Protein AF-A0A257LWL0-F1 (afdb_monomer_lite)

pLDDT: mean 88.39, std 13.42, range [32.03, 98.69]

Structure (mmCIF, N/CA/C/O backbone):
data_AF-A0A257LWL0-F1
#
_entry.id   AF-A0A257LWL0-F1
#
loop_
_atom_site.group_PDB
_atom_site.id
_atom_site.type_symbol
_atom_site.label_atom_id
_atom_site.label_alt_id
_atom_site.label_comp_id
_atom_site.label_asym_id
_atom_site.label_entity_id
_atom_site.label_seq_id
_atom_site.pdbx_PDB_ins_code
_atom_site.Cartn_x
_atom_site.Cartn_y
_atom_site.Cartn_z
_atom_site.occupancy
_atom_site.B_iso_or_equiv
_atom_site.auth_seq_id
_atom_site.auth_comp_id
_atom_site.auth_asym_id
_atom_site.auth_atom_id
_atom_site.pdbx_PDB_model_num
ATOM 1 N N . MET A 1 1 ? 67.525 -24.399 -49.738 1.00 41.66 1 MET A N 1
ATOM 2 C CA . MET A 1 1 ? 67.068 -23.026 -50.041 1.00 41.66 1 MET A CA 1
ATOM 3 C C . MET A 1 1 ? 65.570 -22.938 -49.764 1.00 41.66 1 MET A C 1
ATOM 5 O O . MET A 1 1 ? 64.854 -23.843 -50.160 1.00 41.66 1 MET A O 1
ATOM 9 N N . SER A 1 2 ? 65.173 -21.910 -49.006 1.00 43.44 2 SER A N 1
ATOM 10 C CA . SER A 1 2 ? 63.825 -21.401 -48.679 1.00 43.44 2 SER A CA 1
ATOM 11 C C . SER A 1 2 ? 62.666 -22.366 -48.408 1.00 43.44 2 SER A C 1
ATOM 13 O O . SER A 1 2 ? 61.972 -22.818 -49.313 1.00 43.44 2 SER A O 1
ATOM 15 N N . ARG A 1 3 ? 62.352 -22.520 -47.114 1.00 45.25 3 ARG A N 1
ATOM 16 C CA . ARG A 1 3 ? 60.989 -22.777 -46.630 1.00 45.25 3 ARG A CA 1
ATOM 17 C C . ARG A 1 3 ? 60.158 -21.500 -46.814 1.00 45.25 3 ARG A C 1
ATOM 19 O O . ARG A 1 3 ? 60.463 -20.490 -46.187 1.00 45.25 3 ARG A O 1
ATOM 26 N N . PHE A 1 4 ? 59.122 -21.547 -47.648 1.00 48.88 4 PHE A N 1
ATOM 27 C CA . PHE A 1 4 ? 58.084 -20.515 -47.687 1.00 48.88 4 PHE A CA 1
ATOM 28 C C . PHE A 1 4 ? 57.159 -20.693 -46.474 1.00 48.88 4 PHE A C 1
ATOM 30 O O . PHE A 1 4 ? 56.434 -21.679 -46.377 1.00 48.88 4 PHE A O 1
ATOM 37 N N . LEU A 1 5 ? 57.213 -19.747 -45.537 1.00 48.69 5 LEU A N 1
ATOM 38 C CA . LEU A 1 5 ? 56.214 -19.571 -44.485 1.00 48.69 5 LEU A CA 1
ATOM 39 C C . LEU A 1 5 ? 55.071 -18.722 -45.060 1.00 48.69 5 LEU A C 1
ATOM 41 O O . LEU A 1 5 ? 55.254 -17.534 -45.315 1.00 48.69 5 LEU A O 1
ATOM 45 N N . LEU A 1 6 ? 53.905 -19.336 -45.276 1.00 48.56 6 LEU A N 1
ATOM 46 C CA . LEU A 1 6 ? 52.647 -18.608 -45.458 1.00 48.56 6 LEU A CA 1
ATOM 47 C C . LEU A 1 6 ? 52.291 -17.919 -44.128 1.00 48.56 6 LEU A C 1
ATOM 49 O O . LEU A 1 6 ? 52.263 -18.604 -43.101 1.00 48.56 6 LEU A O 1
ATOM 53 N N . PRO A 1 7 ? 51.982 -16.612 -44.105 1.00 51.50 7 PRO A N 1
ATOM 54 C CA . PRO A 1 7 ? 51.453 -15.986 -42.909 1.00 51.50 7 PRO A CA 1
ATOM 55 C C . PRO A 1 7 ? 49.984 -16.390 -42.764 1.00 51.50 7 PRO A C 1
ATOM 57 O O . PRO A 1 7 ? 49.157 -16.144 -43.642 1.00 51.50 7 PRO A O 1
ATOM 60 N N . LEU A 1 8 ? 49.659 -17.027 -41.643 1.00 51.41 8 LEU A N 1
ATOM 61 C CA . LEU A 1 8 ? 48.286 -17.238 -41.212 1.00 51.41 8 LEU A CA 1
ATOM 62 C C . LEU A 1 8 ? 47.734 -15.870 -40.777 1.00 51.41 8 LEU A C 1
ATOM 64 O O . LEU A 1 8 ? 48.093 -15.371 -39.710 1.00 51.41 8 LEU A O 1
ATOM 68 N N . LEU A 1 9 ? 46.905 -15.230 -41.609 1.00 52.41 9 LEU A N 1
ATOM 69 C CA . LEU A 1 9 ? 46.132 -14.064 -41.178 1.00 52.41 9 LEU A CA 1
ATOM 70 C C . LEU A 1 9 ? 45.122 -14.530 -40.121 1.00 52.41 9 LEU A C 1
ATOM 72 O O . LEU A 1 9 ? 44.106 -15.144 -40.440 1.00 52.41 9 LEU A O 1
ATOM 76 N N . ALA A 1 10 ? 45.412 -14.242 -38.856 1.00 52.69 10 ALA A N 1
ATOM 77 C CA . ALA A 1 10 ? 44.445 -14.364 -37.779 1.00 52.69 10 ALA A CA 1
ATOM 78 C C . ALA A 1 10 ? 43.372 -13.280 -37.960 1.00 52.69 10 ALA A C 1
ATOM 80 O O . ALA A 1 10 ? 43.620 -12.096 -37.731 1.00 52.69 10 ALA A O 1
ATOM 81 N N . ALA A 1 11 ? 42.177 -13.685 -38.388 1.00 50.78 11 ALA A N 1
ATOM 82 C CA . ALA A 1 11 ? 40.993 -12.844 -38.306 1.00 50.78 11 ALA A CA 1
ATOM 83 C C . ALA A 1 11 ? 40.620 -12.690 -36.824 1.00 50.78 11 ALA A C 1
ATOM 85 O O . ALA A 1 11 ? 40.050 -13.597 -36.218 1.00 50.78 11 ALA A O 1
ATOM 86 N N . PHE A 1 12 ? 40.975 -11.554 -36.226 1.00 46.44 12 PHE A N 1
ATOM 87 C CA . PHE A 1 12 ? 40.413 -11.156 -34.942 1.00 46.44 12 PHE A CA 1
ATOM 88 C C . PHE A 1 12 ? 38.918 -10.881 -35.143 1.00 46.44 12 PHE A C 1
ATOM 90 O O . PHE A 1 12 ? 38.575 -10.074 -36.013 1.00 46.44 12 PHE A O 1
ATOM 97 N N . PRO A 1 13 ? 38.012 -11.510 -34.375 1.00 45.47 13 PRO A N 1
ATOM 98 C CA . PRO A 1 13 ? 36.628 -11.075 -34.370 1.00 45.47 13 PRO A CA 1
ATOM 99 C C . PRO A 1 13 ? 36.614 -9.636 -33.846 1.00 45.47 13 PRO A C 1
ATOM 101 O O . PRO A 1 13 ? 37.078 -9.375 -32.734 1.00 45.47 13 PRO A O 1
ATOM 104 N N . LEU A 1 14 ? 36.110 -8.693 -34.647 1.00 42.06 14 LEU A N 1
ATOM 105 C CA . LEU A 1 14 ? 35.713 -7.392 -34.124 1.00 42.06 14 LEU A CA 1
ATOM 106 C C . LEU A 1 14 ? 34.637 -7.659 -33.070 1.00 42.06 14 LEU A C 1
ATOM 108 O O . LEU A 1 14 ? 33.493 -7.964 -33.405 1.00 42.06 14 LEU A O 1
ATOM 112 N N . ALA A 1 15 ? 35.001 -7.566 -31.793 1.00 44.31 15 ALA A N 1
ATOM 113 C CA . ALA A 1 15 ? 34.017 -7.360 -30.750 1.00 44.31 15 ALA A CA 1
ATOM 114 C C . ALA A 1 15 ? 33.294 -6.056 -31.105 1.00 44.31 15 ALA A C 1
ATOM 116 O O . ALA A 1 15 ? 33.916 -4.993 -31.125 1.00 44.31 15 ALA A O 1
ATOM 117 N N . ALA A 1 16 ? 32.012 -6.145 -31.462 1.00 46.12 16 ALA A N 1
ATOM 118 C CA . ALA A 1 16 ? 31.163 -4.975 -31.614 1.00 46.12 16 ALA A CA 1
ATOM 119 C C . ALA A 1 16 ? 31.308 -4.145 -30.333 1.00 46.12 16 ALA A C 1
ATOM 121 O O . ALA A 1 16 ? 31.028 -4.648 -29.242 1.00 46.12 16 ALA A O 1
ATOM 122 N N . SER A 1 17 ? 31.830 -2.921 -30.443 1.00 52.62 17 SER A N 1
ATOM 123 C CA . SER A 1 17 ? 31.993 -2.052 -29.283 1.00 52.62 17 SER A CA 1
ATOM 124 C C . SER A 1 17 ? 30.620 -1.867 -28.649 1.00 52.62 17 SER A C 1
ATOM 126 O O . SER A 1 17 ? 29.708 -1.364 -29.309 1.00 52.62 17 SER A O 1
ATOM 128 N N . ALA A 1 18 ? 30.455 -2.296 -27.399 1.00 62.81 18 ALA A N 1
ATOM 129 C CA . ALA A 1 18 ? 29.250 -1.996 -26.647 1.00 62.81 18 ALA A CA 1
ATOM 130 C C . ALA A 1 18 ? 29.076 -0.469 -26.644 1.00 62.81 18 ALA A C 1
ATOM 132 O O . ALA A 1 18 ? 29.959 0.248 -26.176 1.00 62.81 18 ALA A O 1
ATOM 133 N N . GLN A 1 19 ? 27.990 0.020 -27.245 1.00 77.19 19 GLN A N 1
ATOM 134 C CA . GLN A 1 19 ? 27.655 1.442 -27.241 1.00 77.19 19 GLN A CA 1
ATOM 135 C C . GLN A 1 19 ? 27.555 1.923 -25.786 1.00 77.19 19 GLN A C 1
ATOM 137 O O . GLN A 1 19 ? 26.968 1.231 -24.948 1.00 77.19 19 GLN A O 1
ATOM 142 N N . ASP A 1 20 ? 28.114 3.094 -25.476 1.00 91.00 20 ASP A N 1
ATOM 143 C CA . ASP A 1 20 ? 28.035 3.662 -24.129 1.00 91.00 20 ASP A CA 1
ATOM 144 C C . ASP A 1 20 ? 26.612 4.179 -23.866 1.00 91.00 20 ASP A C 1
ATOM 146 O O . ASP A 1 20 ? 26.237 5.298 -24.228 1.00 91.00 20 ASP A O 1
ATOM 150 N N . GLY A 1 21 ? 25.796 3.335 -23.231 1.00 94.38 21 GLY A N 1
ATOM 151 C CA . GLY A 1 21 ? 24.416 3.662 -22.879 1.00 94.38 21 GLY A CA 1
ATOM 152 C C . GLY A 1 21 ? 24.284 4.868 -21.945 1.00 94.38 21 GLY A C 1
ATOM 153 O O . GLY A 1 21 ? 23.277 5.569 -22.020 1.00 94.38 21 GLY A O 1
ATOM 154 N N . GLY A 1 22 ? 25.288 5.148 -21.107 1.00 96.00 22 GLY A N 1
ATOM 155 C CA . GLY A 1 22 ? 25.289 6.303 -20.206 1.00 96.00 22 GLY A CA 1
ATOM 156 C C . GLY A 1 22 ? 25.544 7.612 -20.950 1.00 96.00 22 G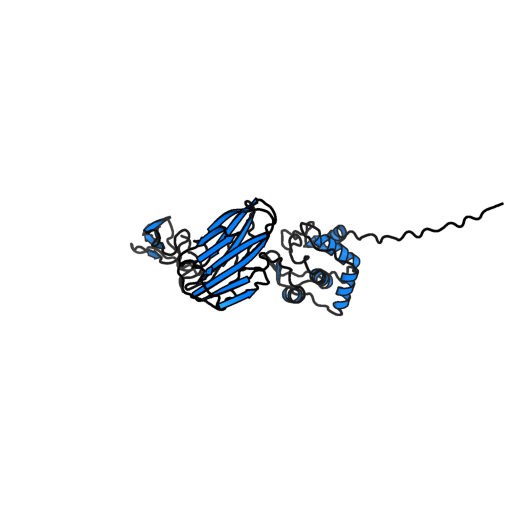LY A C 1
ATOM 157 O O . GLY A 1 22 ? 24.848 8.609 -20.725 1.00 96.00 22 GLY A O 1
ATOM 158 N N . GLN A 1 23 ? 26.481 7.599 -21.900 1.00 96.31 23 GLN A N 1
ATOM 159 C CA . GLN A 1 23 ? 26.712 8.738 -22.786 1.00 96.31 23 GLN A CA 1
ATOM 160 C C . GLN A 1 23 ? 25.475 9.023 -23.647 1.00 96.31 23 GLN A C 1
ATOM 162 O O . GLN A 1 23 ? 24.995 10.157 -23.681 1.00 96.31 23 GLN A O 1
ATOM 167 N N . LEU A 1 24 ? 24.908 7.990 -24.277 1.00 96.81 24 LEU A N 1
ATOM 168 C CA . LEU A 1 24 ? 23.697 8.121 -25.089 1.00 96.81 24 LEU A CA 1
ATOM 169 C C . LEU A 1 24 ? 22.505 8.623 -24.259 1.00 96.81 24 LEU A C 1
ATOM 171 O O . LEU A 1 24 ? 21.780 9.514 -24.700 1.00 96.81 24 LEU A O 1
ATOM 175 N N . TYR A 1 25 ? 22.322 8.112 -23.036 1.00 97.69 25 TYR A N 1
ATOM 176 C CA . TYR A 1 25 ? 21.296 8.604 -22.114 1.00 97.69 25 TYR A CA 1
ATOM 177 C C . TYR A 1 25 ? 21.461 10.102 -21.839 1.00 97.69 25 TYR A C 1
ATOM 179 O O . TYR A 1 25 ? 20.492 10.858 -21.914 1.00 97.69 25 TYR A O 1
ATOM 187 N N . THR A 1 26 ? 22.688 10.546 -21.562 1.00 95.56 26 THR A N 1
ATOM 188 C CA . THR A 1 26 ? 22.985 11.959 -21.293 1.00 95.56 26 THR A CA 1
ATOM 189 C C . THR A 1 26 ? 22.603 12.840 -22.482 1.00 95.56 26 THR A C 1
ATOM 191 O O . THR A 1 26 ? 22.006 13.898 -22.293 1.00 95.56 26 THR A O 1
ATOM 194 N N . THR A 1 27 ? 22.886 12.385 -23.705 1.00 95.38 27 THR A N 1
ATOM 195 C CA . THR A 1 27 ? 22.584 13.120 -24.939 1.00 95.38 27 THR A CA 1
ATOM 196 C C . THR A 1 27 ? 21.088 13.194 -25.245 1.00 95.38 27 THR A C 1
ATOM 198 O O . THR A 1 27 ? 20.599 14.267 -25.590 1.00 95.38 27 THR A O 1
ATOM 201 N N . TYR A 1 28 ? 20.358 12.080 -25.134 1.00 95.88 28 TYR A N 1
ATOM 202 C CA . TYR A 1 28 ? 18.986 11.991 -25.655 1.00 95.88 28 TYR A CA 1
ATOM 203 C C . TYR A 1 28 ? 17.892 12.056 -24.585 1.00 95.88 28 TYR A C 1
ATOM 205 O O . TYR A 1 28 ? 16.756 12.410 -24.889 1.00 95.88 28 TYR A O 1
ATOM 213 N N . CYS A 1 29 ? 18.199 11.707 -23.335 1.00 97.12 29 CYS A N 1
ATOM 214 C CA . CYS A 1 29 ? 17.195 11.519 -22.282 1.00 97.12 29 CYS A CA 1
ATOM 215 C C . CYS A 1 29 ? 17.420 12.431 -21.067 1.00 97.12 29 CYS A C 1
ATOM 217 O O . CYS A 1 29 ? 16.457 12.830 -20.406 1.00 97.12 29 CYS A O 1
ATOM 219 N N . GLY A 1 30 ? 18.677 12.785 -20.778 1.00 94.88 30 GLY A N 1
ATOM 220 C CA . GLY A 1 30 ? 19.074 13.506 -19.565 1.00 94.88 30 GLY A CA 1
ATOM 221 C C . GLY A 1 30 ? 18.467 14.904 -19.423 1.00 94.88 30 GLY A C 1
ATOM 222 O O . GLY A 1 30 ? 18.225 15.348 -18.304 1.00 94.88 30 GLY A O 1
ATOM 223 N N . ALA A 1 31 ? 18.143 15.578 -20.532 1.00 94.00 31 ALA A N 1
ATOM 224 C CA . ALA A 1 31 ? 17.528 16.910 -20.506 1.00 94.00 31 ALA A CA 1
ATOM 225 C C . ALA A 1 31 ? 16.163 16.932 -19.789 1.00 94.00 31 ALA A C 1
ATOM 227 O O . ALA A 1 31 ? 15.836 17.914 -19.123 1.00 94.00 31 ALA A O 1
ATOM 228 N N . CYS A 1 32 ? 15.390 15.845 -19.892 1.00 96.25 32 CYS A N 1
ATOM 229 C CA . CYS A 1 32 ? 14.090 15.707 -19.235 1.00 96.25 32 CYS A CA 1
ATOM 230 C C . CYS A 1 32 ? 14.174 14.817 -17.994 1.00 96.25 32 CYS A C 1
ATOM 232 O O . CYS A 1 32 ? 13.628 15.165 -16.955 1.00 96.25 32 CYS A O 1
ATOM 234 N N . HIS A 1 33 ? 14.876 13.685 -18.052 1.00 96.25 33 HIS A N 1
ATOM 235 C CA . HIS A 1 33 ? 14.914 12.742 -16.929 1.00 96.25 33 HIS A CA 1
ATOM 236 C C . HIS A 1 33 ? 16.008 13.035 -15.895 1.00 96.25 33 HIS A C 1
ATOM 238 O O . HIS A 1 33 ? 16.058 12.364 -14.869 1.00 96.25 33 HIS A O 1
ATOM 244 N N . GLY A 1 34 ? 16.834 14.062 -16.107 1.00 94.62 34 GLY A N 1
ATOM 245 C CA . GLY A 1 34 ? 17.929 14.424 -15.209 1.00 94.62 34 GLY A CA 1
ATOM 246 C C . GLY A 1 34 ? 19.162 13.542 -15.405 1.00 94.62 34 GLY A C 1
ATOM 247 O O . GLY A 1 34 ? 19.090 12.450 -15.975 1.00 94.62 34 GLY A O 1
ATOM 248 N N . ALA A 1 35 ? 20.319 14.016 -14.941 1.00 91.19 35 ALA A N 1
ATOM 249 C CA . ALA A 1 35 ? 21.580 13.286 -15.077 1.00 91.19 35 ALA A CA 1
ATOM 250 C C . ALA A 1 35 ? 21.578 11.971 -14.280 1.00 91.19 35 ALA A C 1
ATOM 252 O O . ALA A 1 35 ? 22.196 10.996 -14.703 1.00 91.19 35 ALA A O 1
ATOM 253 N N . ASN A 1 36 ? 20.842 11.930 -13.166 1.00 90.44 36 ASN A N 1
ATOM 254 C CA . ASN A 1 36 ? 20.722 10.776 -12.286 1.00 90.44 36 ASN A CA 1
ATOM 255 C C . ASN A 1 36 ? 19.327 10.128 -12.330 1.00 90.44 36 ASN A C 1
ATOM 257 O O . ASN A 1 36 ? 18.941 9.429 -11.393 1.00 90.44 36 ASN A O 1
ATOM 261 N N . GLY A 1 37 ? 18.549 10.370 -13.390 1.00 92.62 37 GLY A N 1
ATOM 262 C CA . GLY A 1 37 ? 17.206 9.807 -13.535 1.00 92.62 37 GLY A CA 1
ATOM 263 C C . GLY A 1 37 ? 16.187 10.347 -12.524 1.00 92.62 37 GLY A C 1
ATOM 264 O O . GLY A 1 37 ? 15.130 9.749 -12.351 1.00 92.62 37 GLY A O 1
ATOM 265 N N . GLU A 1 38 ? 16.480 11.440 -11.828 1.00 91.25 38 GLU A N 1
ATOM 266 C CA . GLU A 1 38 ? 15.654 12.033 -10.773 1.00 91.25 38 GLU A CA 1
ATOM 267 C C . GLU A 1 38 ? 14.483 12.885 -11.300 1.00 91.25 38 GLU A C 1
ATOM 269 O O . GLU A 1 38 ? 13.590 13.252 -10.537 1.00 91.25 38 GLU A O 1
ATOM 274 N N . GLY A 1 39 ? 14.469 13.172 -12.604 1.00 91.38 39 GLY A N 1
ATOM 275 C CA . GLY A 1 39 ? 13.570 14.135 -13.235 1.00 91.38 39 GLY A CA 1
ATOM 276 C C . GLY A 1 39 ? 14.152 15.553 -13.218 1.00 91.38 39 GLY A C 1
ATOM 277 O O . GLY A 1 39 ? 14.546 16.083 -12.180 1.00 91.38 39 GLY A O 1
ATOM 278 N N . ALA A 1 40 ? 14.204 16.199 -14.383 1.00 88.94 40 ALA A N 1
ATOM 279 C CA . ALA A 1 40 ? 14.771 17.535 -14.530 1.00 88.94 40 ALA A CA 1
ATOM 280 C C . ALA A 1 40 ? 13.820 18.651 -14.050 1.00 88.94 40 ALA A C 1
ATOM 282 O O . ALA A 1 40 ? 12.647 18.428 -13.726 1.00 88.94 40 ALA A O 1
ATOM 283 N N . GLN A 1 41 ? 14.350 19.881 -14.031 1.00 81.44 41 GLN A N 1
ATOM 284 C CA . GLN A 1 41 ? 13.619 21.121 -13.734 1.00 81.44 41 GLN A CA 1
ATOM 285 C C . GLN A 1 41 ? 12.854 21.085 -12.397 1.00 81.44 41 GLN A C 1
ATOM 287 O O . GLN A 1 41 ? 11.689 21.475 -12.327 1.00 81.44 41 GLN A O 1
ATOM 292 N N . ASN A 1 42 ? 13.515 20.623 -11.329 1.00 77.06 42 ASN A N 1
ATOM 293 C CA . ASN A 1 42 ? 12.944 20.487 -9.982 1.00 77.06 42 ASN A CA 1
ATOM 294 C C . ASN A 1 42 ? 11.725 19.544 -9.930 1.00 77.06 42 ASN A C 1
ATOM 296 O O . ASN A 1 42 ? 10.723 19.835 -9.276 1.00 77.06 42 ASN A O 1
ATOM 300 N N . GLY A 1 43 ? 11.799 18.409 -10.635 1.00 76.81 43 GLY A N 1
ATOM 301 C CA . GLY A 1 43 ? 10.750 17.388 -10.620 1.00 76.81 43 GLY A CA 1
ATOM 302 C C . GLY A 1 43 ? 9.518 17.747 -11.454 1.00 76.81 43 GLY A C 1
ATOM 303 O O . GLY A 1 43 ? 8.412 17.306 -11.124 1.00 76.81 43 GLY A O 1
ATOM 304 N N . GLN A 1 44 ? 9.683 18.557 -12.508 1.00 86.50 44 GLN A N 1
ATOM 305 C CA . GLN A 1 44 ? 8.639 18.769 -13.520 1.00 86.50 44 GLN A CA 1
ATOM 306 C C . GLN A 1 44 ? 8.484 17.552 -14.435 1.00 86.50 44 GLN A C 1
ATOM 308 O O . GLN A 1 44 ? 7.382 17.274 -14.894 1.00 86.50 44 GLN A O 1
ATOM 313 N N . PHE A 1 45 ? 9.553 16.780 -14.629 1.00 93.19 45 PHE A N 1
ATOM 314 C CA . PHE A 1 45 ? 9.535 15.531 -15.386 1.00 93.19 45 PHE A CA 1
ATOM 315 C C . PHE A 1 45 ? 9.539 14.308 -14.460 1.00 93.19 45 PHE A C 1
ATOM 317 O O . PHE A 1 45 ? 10.024 14.398 -13.328 1.00 93.19 45 PHE A O 1
ATOM 324 N N . PRO A 1 46 ? 8.997 13.164 -14.910 1.00 91.94 46 PRO A N 1
ATOM 325 C CA . PRO A 1 46 ? 8.953 11.957 -14.098 1.00 91.94 46 PRO A CA 1
ATOM 326 C C . PRO A 1 46 ? 10.351 11.345 -13.897 1.00 91.94 46 PRO A C 1
ATOM 328 O O . PRO A 1 46 ? 11.152 11.312 -14.843 1.00 91.94 46 PRO A O 1
ATOM 331 N N . PRO A 1 47 ? 10.641 10.813 -12.695 1.00 92.62 47 PRO A N 1
ATOM 332 C CA . PRO A 1 47 ? 11.889 10.114 -12.428 1.00 92.62 47 PRO A CA 1
ATOM 333 C C . PRO A 1 47 ? 11.918 8.734 -13.103 1.00 92.62 47 PRO A C 1
ATOM 335 O O . PRO A 1 47 ? 10.904 8.038 -13.202 1.00 92.62 47 PRO A O 1
ATOM 338 N N . LEU A 1 48 ? 13.111 8.317 -13.523 1.00 95.00 48 LEU A N 1
ATOM 339 C CA . LEU A 1 48 ? 13.453 6.941 -13.894 1.00 95.00 48 LEU A CA 1
ATOM 340 C C . LEU A 1 48 ? 14.157 6.198 -12.749 1.00 95.00 48 LEU A C 1
ATOM 342 O O . LEU A 1 48 ? 14.072 4.971 -12.670 1.00 95.00 48 LEU A O 1
ATOM 346 N N . ALA A 1 49 ? 14.836 6.922 -11.858 1.00 88.12 49 ALA A N 1
ATOM 347 C CA . ALA A 1 49 ? 15.433 6.374 -10.649 1.00 88.12 49 ALA A CA 1
ATOM 348 C C . ALA A 1 49 ? 14.335 5.889 -9.691 1.00 88.12 49 ALA A C 1
ATOM 350 O O . ALA A 1 49 ? 13.430 6.644 -9.331 1.00 88.12 49 ALA A O 1
ATOM 351 N N . GLY A 1 50 ? 14.388 4.609 -9.307 1.00 79.75 50 GLY A N 1
ATOM 352 C CA . GLY A 1 50 ? 13.389 3.995 -8.428 1.00 79.75 50 GLY A CA 1
ATOM 353 C C . GLY A 1 50 ? 11.981 3.928 -9.030 1.00 79.75 50 GLY A C 1
ATOM 354 O O . GLY A 1 50 ? 11.017 3.746 -8.293 1.00 79.75 50 GLY A O 1
ATOM 355 N N . SER A 1 51 ? 11.841 4.118 -10.344 1.00 87.56 51 SER A N 1
ATOM 356 C CA . SER A 1 51 ? 10.566 4.010 -11.051 1.00 87.56 51 SER A CA 1
ATOM 357 C C . SER A 1 51 ? 10.314 2.560 -11.471 1.00 87.56 51 SER A C 1
ATOM 359 O O . SER A 1 51 ? 11.221 1.927 -12.013 1.00 87.56 51 SER A O 1
ATOM 361 N N . PRO A 1 52 ? 9.094 2.016 -11.307 1.00 87.62 52 PRO A N 1
ATOM 362 C CA . PRO A 1 52 ? 8.762 0.666 -11.770 1.00 87.62 52 PRO A CA 1
ATOM 363 C C . PRO A 1 52 ? 8.601 0.579 -13.298 1.00 87.62 52 PRO A C 1
ATOM 365 O O . PRO A 1 52 ? 8.627 -0.508 -13.875 1.00 87.62 52 PRO A O 1
ATOM 368 N N . TRP A 1 53 ? 8.443 1.718 -13.979 1.00 92.88 53 TRP A N 1
ATOM 369 C CA . TRP A 1 53 ? 8.175 1.790 -15.416 1.00 92.88 53 TRP A CA 1
ATOM 370 C C . TRP A 1 53 ? 9.261 1.165 -16.297 1.00 92.88 53 TRP A C 1
ATOM 372 O O . TRP A 1 53 ? 8.902 0.340 -17.145 1.00 92.88 53 TRP A O 1
ATOM 382 N N . PRO A 1 54 ? 10.558 1.492 -16.121 1.00 93.31 54 PRO A N 1
ATOM 383 C CA . PRO A 1 54 ? 11.631 0.851 -16.872 1.00 93.31 54 PRO A CA 1
ATOM 384 C C . PRO A 1 54 ? 11.939 -0.574 -16.402 1.00 93.31 54 PRO A C 1
ATOM 386 O O . PRO A 1 54 ? 12.680 -1.265 -17.097 1.00 93.31 54 PRO A O 1
ATOM 389 N N . LEU A 1 55 ? 11.421 -1.014 -15.249 1.00 88.94 55 LEU A N 1
ATOM 390 C CA . LEU A 1 55 ? 11.674 -2.343 -14.678 1.00 88.94 55 LEU A CA 1
ATOM 391 C C . LEU A 1 55 ? 10.736 -3.402 -15.273 1.00 88.94 55 LEU A C 1
ATOM 393 O O . LEU A 1 55 ? 9.872 -3.085 -16.084 1.00 88.94 55 LEU A O 1
ATOM 397 N N . GLY A 1 56 ? 10.926 -4.671 -14.913 1.00 87.75 56 GLY A N 1
ATOM 398 C CA . GLY A 1 56 ? 10.095 -5.785 -15.378 1.00 87.75 56 GLY A CA 1
ATOM 399 C C . GLY A 1 56 ? 10.146 -6.032 -16.887 1.00 87.75 56 GLY A C 1
ATOM 400 O O . GLY A 1 56 ? 11.225 -5.915 -17.491 1.00 87.75 56 GLY A O 1
ATOM 401 N N . ASN A 1 57 ? 8.994 -6.361 -17.491 1.00 92.81 57 ASN A N 1
ATOM 402 C CA . ASN A 1 57 ? 8.874 -6.657 -18.923 1.00 92.81 57 ASN A CA 1
ATOM 403 C C . ASN A 1 57 ? 9.531 -5.563 -19.802 1.00 92.81 57 ASN A C 1
ATOM 405 O O . ASN A 1 57 ? 9.053 -4.422 -19.836 1.00 92.81 57 ASN A O 1
ATOM 409 N N . PRO A 1 58 ? 10.609 -5.897 -20.542 1.00 95.38 58 PRO A N 1
ATOM 410 C CA . PRO A 1 58 ? 11.394 -4.920 -21.295 1.00 95.38 58 PRO A CA 1
ATOM 411 C C . PRO A 1 58 ? 10.601 -4.241 -22.418 1.00 95.38 58 PRO A C 1
ATOM 413 O O . PRO A 1 58 ? 10.897 -3.099 -22.771 1.00 95.38 58 PRO A O 1
ATOM 416 N N . ASP A 1 59 ? 9.565 -4.888 -22.956 1.00 97.50 59 ASP A N 1
ATOM 417 C CA . ASP A 1 59 ? 8.793 -4.348 -24.074 1.00 97.50 59 ASP A CA 1
ATOM 418 C C . ASP A 1 59 ? 8.045 -3.076 -23.712 1.00 97.50 59 ASP A C 1
ATOM 420 O O . ASP A 1 59 ? 7.812 -2.255 -24.595 1.00 97.50 59 ASP A O 1
ATOM 424 N N . ARG A 1 60 ? 7.666 -2.888 -22.443 1.00 97.00 60 ARG A N 1
ATOM 425 C CA . ARG A 1 60 ? 7.028 -1.644 -22.004 1.00 97.00 60 ARG A CA 1
ATOM 426 C C . ARG A 1 60 ? 7.946 -0.458 -22.270 1.00 97.00 60 ARG A C 1
ATOM 428 O O . ARG A 1 60 ? 7.556 0.471 -22.971 1.00 97.00 60 ARG A O 1
ATOM 435 N N . ALA A 1 61 ? 9.171 -0.521 -21.753 1.00 97.19 61 ALA A N 1
ATOM 436 C CA . ALA A 1 61 ? 10.153 0.545 -21.912 1.00 97.19 61 ALA A CA 1
ATOM 437 C C . ALA A 1 61 ? 10.536 0.740 -23.387 1.00 97.19 61 ALA A C 1
ATOM 439 O O . ALA A 1 61 ? 10.583 1.871 -23.863 1.00 97.19 61 ALA A O 1
ATOM 440 N N . ILE A 1 62 ? 10.724 -0.353 -24.137 1.00 98.50 62 ILE A N 1
ATOM 441 C CA . ILE A 1 62 ? 11.044 -0.289 -25.571 1.00 98.50 62 ILE A CA 1
ATOM 442 C C . ILE A 1 62 ? 9.916 0.393 -26.355 1.00 98.50 62 ILE A C 1
ATOM 444 O O . ILE A 1 62 ? 10.173 1.314 -27.123 1.00 98.50 62 ILE A O 1
ATOM 448 N N . LYS A 1 63 ? 8.659 -0.017 -26.152 1.00 98.31 63 LYS A N 1
ATOM 449 C CA . LYS A 1 63 ? 7.499 0.563 -26.846 1.00 98.31 63 LYS A CA 1
ATOM 450 C C . LYS A 1 63 ? 7.314 2.045 -26.520 1.00 98.31 63 LYS A C 1
ATOM 452 O O . LYS A 1 63 ? 6.990 2.807 -27.429 1.00 98.31 63 LYS A O 1
ATOM 457 N N . ILE A 1 64 ? 7.549 2.443 -25.267 1.00 98.12 64 ILE A N 1
ATOM 458 C CA . ILE A 1 64 ? 7.513 3.848 -24.836 1.00 98.12 64 ILE A CA 1
ATOM 459 C C . ILE A 1 64 ? 8.618 4.656 -25.524 1.00 98.12 64 ILE A C 1
ATOM 461 O O . ILE A 1 64 ? 8.334 5.722 -26.050 1.00 98.12 64 ILE A O 1
ATOM 465 N N . VAL A 1 65 ? 9.857 4.162 -25.600 1.00 98.12 65 VAL A N 1
ATOM 466 C CA . VAL A 1 65 ? 10.936 4.888 -26.300 1.00 98.12 65 VAL A CA 1
ATOM 467 C C . VAL A 1 65 ? 10.670 4.976 -27.805 1.00 98.12 65 VAL A C 1
ATOM 469 O O . VAL A 1 65 ? 10.892 6.023 -28.411 1.00 98.12 65 VAL A O 1
ATOM 472 N N . LEU A 1 66 ? 10.166 3.904 -28.421 1.00 98.00 66 LEU A N 1
ATOM 473 C CA . LEU A 1 66 ? 9.911 3.868 -29.861 1.00 98.00 66 LEU A CA 1
ATOM 474 C C . LEU A 1 66 ? 8.781 4.812 -30.286 1.00 98.00 66 LEU A C 1
ATOM 476 O O . LEU A 1 66 ? 8.935 5.509 -31.286 1.00 98.00 66 LEU A O 1
ATOM 480 N N . MET A 1 67 ? 7.678 4.838 -29.531 1.00 97.56 67 MET A N 1
ATOM 481 C CA . MET A 1 67 ? 6.436 5.517 -29.927 1.00 97.56 67 MET A CA 1
ATOM 482 C C . MET A 1 67 ? 6.034 6.681 -29.027 1.00 97.56 67 MET A C 1
ATOM 484 O O . MET A 1 67 ? 5.042 7.329 -29.323 1.00 97.56 67 MET A O 1
ATOM 488 N N . GLY A 1 68 ? 6.776 6.952 -27.957 1.00 97.44 68 GLY A N 1
ATOM 489 C CA . GLY A 1 68 ? 6.450 7.963 -26.959 1.00 97.44 68 GLY A CA 1
ATOM 490 C C . GLY A 1 68 ? 5.283 7.578 -26.042 1.00 97.44 68 GLY A C 1
ATOM 491 O O . GLY A 1 68 ? 4.654 6.522 -26.183 1.00 97.44 68 GLY A O 1
ATOM 492 N N . LEU A 1 69 ? 4.999 8.451 -25.078 1.00 97.88 69 LEU A N 1
ATOM 493 C CA . LEU A 1 69 ? 3.940 8.296 -24.077 1.00 97.88 69 LEU A CA 1
ATOM 494 C C . LEU A 1 69 ? 3.248 9.645 -23.862 1.00 97.88 69 LEU A C 1
ATOM 496 O O . LEU A 1 69 ? 3.920 10.657 -23.683 1.00 97.88 69 LEU A O 1
ATOM 500 N N . ASN A 1 70 ? 1.920 9.659 -23.870 1.00 96.12 70 ASN A N 1
ATOM 501 C CA . ASN A 1 70 ? 1.110 10.861 -23.715 1.00 96.12 70 ASN A CA 1
ATOM 502 C C . ASN A 1 70 ? 0.021 10.653 -22.650 1.00 96.12 70 ASN A C 1
ATOM 504 O O . ASN A 1 70 ? -0.539 9.560 -22.510 1.00 96.12 70 ASN A O 1
ATOM 508 N N . GLY A 1 71 ? -0.293 11.730 -21.932 1.00 93.31 71 GLY A N 1
ATOM 509 C CA . GLY A 1 71 ? -1.422 11.791 -21.010 1.00 93.31 71 GLY A CA 1
ATOM 510 C C . GLY A 1 71 ? -1.043 11.499 -19.555 1.00 93.31 71 GLY A C 1
ATOM 511 O O . GLY A 1 71 ? 0.143 11.474 -19.209 1.00 93.31 71 GLY A O 1
ATOM 512 N N . PRO A 1 72 ? -2.044 11.300 -18.675 1.00 91.69 72 PRO A N 1
ATOM 513 C CA . PRO A 1 72 ? -1.808 11.087 -17.256 1.00 91.69 72 PRO A CA 1
ATOM 514 C C . PRO A 1 72 ? -1.084 9.759 -17.007 1.00 91.69 72 PRO A C 1
ATOM 516 O O . PRO A 1 72 ? -1.536 8.695 -17.433 1.00 91.69 72 PRO A O 1
ATOM 519 N N . VAL A 1 73 ? 0.024 9.825 -16.276 1.00 90.69 73 VAL A N 1
ATOM 520 C CA . VAL A 1 73 ? 0.833 8.685 -15.846 1.00 90.69 73 VAL A CA 1
ATOM 521 C C . VAL A 1 73 ? 1.171 8.815 -14.365 1.00 90.69 73 VAL A C 1
ATOM 523 O O . VAL A 1 73 ? 1.594 9.878 -13.910 1.00 90.69 73 VAL A O 1
ATOM 526 N N . GLU A 1 74 ? 0.990 7.735 -13.605 1.00 86.38 74 GLU A N 1
ATOM 527 C CA . GLU A 1 74 ? 1.416 7.668 -12.208 1.00 86.38 74 GLU A CA 1
ATOM 528 C C . GLU A 1 74 ? 2.813 7.044 -12.101 1.00 86.38 74 GLU A C 1
ATOM 530 O O . GLU A 1 74 ? 3.070 5.953 -12.613 1.00 86.38 74 GLU A O 1
ATOM 535 N N . VAL A 1 75 ? 3.722 7.724 -11.408 1.00 83.75 75 VAL A N 1
ATOM 536 C CA . VAL A 1 75 ? 5.077 7.244 -11.092 1.00 83.75 75 VAL A CA 1
ATOM 537 C C . VAL A 1 75 ? 5.352 7.516 -9.611 1.00 83.75 75 VAL A C 1
ATOM 539 O O . VAL A 1 75 ? 5.310 8.651 -9.149 1.00 83.75 75 VAL A O 1
ATOM 542 N N . ASN A 1 76 ? 5.625 6.483 -8.821 1.00 75.88 76 ASN A N 1
ATOM 543 C CA . ASN A 1 76 ? 5.957 6.640 -7.398 1.00 75.88 76 ASN A CA 1
ATOM 544 C C . ASN A 1 76 ? 4.938 7.496 -6.604 1.00 75.88 76 ASN A C 1
ATOM 546 O O . ASN A 1 76 ? 5.321 8.294 -5.751 1.00 75.88 76 ASN A O 1
ATOM 550 N N . GLY A 1 77 ? 3.637 7.345 -6.889 1.00 71.81 77 GLY A N 1
ATOM 551 C CA . GLY A 1 77 ? 2.550 8.003 -6.152 1.00 71.81 77 GLY A CA 1
ATOM 552 C C . GLY A 1 77 ? 2.237 9.450 -6.549 1.00 71.81 77 GLY A C 1
ATOM 553 O O . GLY A 1 77 ? 1.378 10.070 -5.926 1.00 71.81 77 GLY A O 1
ATOM 554 N N . ARG A 1 78 ? 2.893 10.008 -7.573 1.00 77.75 78 ARG A N 1
ATOM 555 C CA . ARG A 1 78 ? 2.540 11.311 -8.166 1.00 77.75 78 ARG A CA 1
ATOM 556 C C . ARG A 1 78 ? 1.993 11.107 -9.580 1.00 77.75 78 ARG A C 1
ATOM 558 O O . ARG A 1 78 ? 2.296 10.112 -10.222 1.00 77.75 78 ARG A O 1
ATOM 565 N N . THR A 1 79 ? 1.157 12.026 -10.062 1.00 83.25 79 THR A N 1
ATOM 566 C CA . THR A 1 79 ? 0.652 12.012 -11.447 1.00 83.25 79 THR A CA 1
ATOM 567 C C . THR A 1 79 ? 1.370 13.069 -12.286 1.00 83.25 79 THR A C 1
ATOM 569 O O . THR A 1 79 ? 1.501 14.215 -11.852 1.00 83.25 79 THR A O 1
ATOM 572 N N . TRP A 1 80 ? 1.793 12.698 -13.494 1.00 89.38 80 TRP A N 1
ATOM 573 C CA . TRP A 1 80 ? 2.294 13.597 -14.538 1.00 89.38 80 TRP A CA 1
ATOM 574 C C . TRP A 1 80 ? 1.349 13.546 -15.724 1.00 89.38 80 TRP A C 1
ATOM 576 O O . TRP A 1 80 ? 0.885 12.473 -16.082 1.00 89.38 80 TRP A O 1
ATOM 586 N N . ASN A 1 81 ? 1.086 14.687 -16.350 1.00 93.25 81 ASN A N 1
ATOM 587 C CA . ASN A 1 81 ? 0.273 14.766 -17.559 1.00 93.25 81 ASN A CA 1
ATOM 588 C C . ASN A 1 81 ? 1.066 15.515 -18.631 1.00 93.25 81 ASN A C 1
ATOM 590 O O . ASN A 1 81 ? 0.921 16.725 -18.789 1.00 93.25 81 ASN A O 1
ATOM 594 N N . LEU A 1 82 ? 1.991 14.798 -19.266 1.00 93.12 82 LEU A N 1
ATOM 595 C CA . LEU A 1 82 ? 2.987 15.335 -20.192 1.00 93.12 82 LEU A CA 1
ATOM 596 C C . LEU A 1 82 ? 3.036 14.487 -21.467 1.00 93.12 82 LEU A C 1
ATOM 598 O O . LEU A 1 82 ? 2.405 13.433 -21.564 1.00 93.12 82 LEU A O 1
ATOM 602 N N . GLU A 1 83 ? 3.829 14.947 -22.427 1.00 94.94 83 GLU A N 1
ATOM 603 C CA . GLU A 1 83 ? 4.183 14.194 -23.623 1.00 94.94 83 GLU A CA 1
ATOM 604 C C . GLU A 1 83 ? 5.673 13.850 -23.594 1.00 94.94 83 GLU A C 1
ATOM 606 O O . GLU A 1 83 ? 6.524 14.727 -23.451 1.00 94.94 83 GLU A O 1
ATOM 611 N N . MET A 1 84 ? 5.981 12.561 -23.726 1.00 97.06 84 MET A N 1
ATOM 612 C CA . MET A 1 84 ? 7.312 12.050 -24.032 1.00 97.06 84 MET A CA 1
ATOM 613 C C . MET A 1 84 ? 7.373 11.766 -25.540 1.00 97.06 84 MET A C 1
ATOM 615 O O . MET A 1 84 ? 6.745 10.796 -25.977 1.00 97.06 84 MET A O 1
ATOM 619 N N . PRO A 1 85 ? 8.123 12.557 -26.332 1.00 96.12 85 PRO A N 1
ATOM 620 C CA . PRO A 1 85 ? 8.207 12.364 -27.776 1.00 96.12 85 PRO A CA 1
ATOM 621 C C . PRO A 1 85 ? 8.876 11.033 -28.165 1.00 96.12 85 PRO A C 1
ATOM 623 O O . PRO A 1 85 ? 9.811 10.593 -27.483 1.00 96.12 85 PRO A O 1
ATOM 626 N N . PRO A 1 86 ? 8.465 10.407 -29.283 1.00 96.62 86 PRO A N 1
ATOM 627 C CA . PRO A 1 86 ? 9.046 9.170 -29.786 1.00 96.62 86 PRO A CA 1
ATOM 628 C C . PRO A 1 86 ? 10.501 9.379 -30.198 1.00 96.62 86 PRO A C 1
ATOM 630 O O . PRO A 1 86 ? 10.828 10.312 -30.927 1.00 96.62 86 PRO A O 1
ATOM 633 N N . GLN A 1 87 ? 11.368 8.456 -29.794 1.00 96.75 87 GLN A N 1
ATOM 634 C CA . GLN A 1 87 ? 12.779 8.434 -30.189 1.00 96.75 87 GLN A CA 1
ATOM 635 C C . GLN A 1 87 ? 13.072 7.348 -31.231 1.00 96.75 87 GLN A C 1
ATOM 637 O O . GLN A 1 87 ? 14.181 7.270 -31.755 1.00 96.75 87 GLN A O 1
ATOM 642 N N . GLY A 1 88 ? 12.083 6.513 -31.572 1.00 93.62 88 GLY A N 1
ATOM 643 C CA . GLY A 1 88 ? 12.273 5.376 -32.469 1.00 93.62 88 GLY A CA 1
ATOM 644 C C . GLY A 1 88 ? 12.734 5.761 -33.874 1.00 93.62 88 GLY A C 1
ATOM 645 O O . GLY A 1 88 ? 13.514 5.026 -34.466 1.00 93.62 88 GLY A O 1
ATOM 646 N N . ALA A 1 89 ? 12.304 6.904 -34.408 1.00 91.88 89 ALA A N 1
ATOM 647 C CA . ALA A 1 89 ? 12.747 7.354 -35.729 1.00 91.88 89 ALA A CA 1
ATOM 648 C C . ALA A 1 89 ? 14.202 7.858 -35.735 1.00 91.88 89 ALA A C 1
ATOM 650 O O . ALA A 1 89 ? 14.879 7.748 -36.753 1.00 91.88 89 ALA A O 1
ATOM 651 N N . ALA A 1 90 ? 14.674 8.404 -34.610 1.00 93.19 90 ALA A N 1
ATOM 652 C CA . ALA A 1 90 ? 15.998 9.008 -34.494 1.00 93.19 90 ALA A CA 1
ATOM 653 C C . ALA A 1 90 ? 17.076 8.006 -34.057 1.00 93.19 90 ALA A C 1
ATOM 655 O O . ALA A 1 90 ? 18.233 8.147 -34.447 1.00 93.19 90 ALA A O 1
ATOM 656 N N . LEU A 1 91 ? 16.707 7.005 -33.252 1.00 96.50 91 LEU A N 1
ATOM 657 C CA . LEU A 1 91 ? 17.659 6.091 -32.626 1.00 96.50 91 LEU A CA 1
ATOM 658 C C . LEU A 1 91 ? 17.574 4.668 -33.210 1.00 96.50 91 LEU A C 1
ATOM 660 O O . LEU A 1 91 ?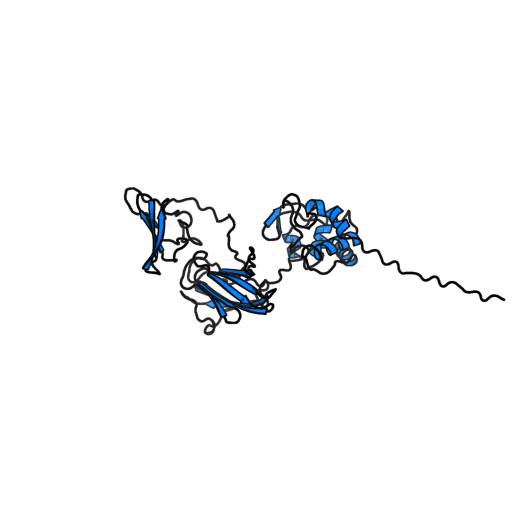 16.484 4.074 -33.238 1.00 96.50 91 LEU A O 1
ATOM 664 N N . PRO A 1 92 ? 18.714 4.084 -33.630 1.00 97.19 92 PRO A N 1
ATOM 665 C CA . PRO A 1 92 ? 18.785 2.686 -34.038 1.00 97.19 92 PRO A CA 1
ATOM 666 C C . PRO A 1 92 ? 18.631 1.730 -32.841 1.00 97.19 92 PRO A C 1
ATOM 668 O O . PRO A 1 92 ? 18.705 2.120 -31.673 1.00 97.19 92 PRO A O 1
ATOM 671 N N . ASP A 1 93 ? 18.385 0.453 -33.140 1.00 98.06 93 ASP A N 1
ATOM 672 C CA . ASP A 1 93 ? 18.020 -0.568 -32.147 1.00 98.06 93 ASP A CA 1
ATOM 673 C C . ASP A 1 93 ? 19.092 -0.814 -31.081 1.00 98.06 93 ASP A C 1
ATOM 675 O O . ASP A 1 93 ? 18.768 -1.024 -29.912 1.00 98.06 93 ASP A O 1
ATOM 679 N N . ASP A 1 94 ? 20.363 -0.762 -31.472 1.00 97.25 94 ASP A N 1
ATOM 680 C CA . ASP A 1 94 ? 21.516 -0.929 -30.590 1.00 97.25 94 ASP A CA 1
ATOM 681 C C . ASP A 1 94 ? 21.665 0.236 -29.601 1.00 97.25 94 ASP A C 1
ATOM 683 O O . ASP A 1 94 ? 21.933 0.002 -28.422 1.00 97.25 94 ASP A O 1
ATOM 687 N N . GLN A 1 95 ? 21.408 1.473 -30.035 1.00 97.88 95 GLN A N 1
ATOM 688 C CA . GLN A 1 95 ? 21.430 2.642 -29.151 1.00 97.88 95 GLN A CA 1
ATOM 689 C C . GLN A 1 95 ? 20.274 2.621 -28.149 1.00 97.88 95 GLN A C 1
ATOM 691 O O . GLN A 1 95 ? 20.491 2.852 -26.961 1.00 97.88 95 GLN A O 1
ATOM 696 N N . ILE A 1 96 ? 19.056 2.282 -28.590 1.00 98.38 96 ILE A N 1
ATOM 697 C CA . ILE A 1 96 ? 17.908 2.142 -27.679 1.00 98.38 96 ILE A CA 1
ATOM 698 C C . ILE A 1 96 ? 18.167 1.030 -26.655 1.00 98.38 96 ILE A C 1
ATOM 700 O O . ILE A 1 96 ? 17.907 1.213 -25.465 1.00 98.38 96 ILE A O 1
ATOM 704 N N . ALA A 1 97 ? 18.713 -0.107 -27.096 1.00 98.38 97 ALA A N 1
ATOM 705 C CA . ALA A 1 97 ? 19.082 -1.210 -26.216 1.00 98.38 97 ALA A CA 1
ATOM 706 C C . ALA A 1 97 ? 20.136 -0.794 -25.174 1.00 98.38 97 ALA A C 1
ATOM 708 O O . ALA A 1 97 ? 19.977 -1.100 -23.989 1.00 98.38 97 ALA A O 1
ATOM 709 N N . ALA A 1 98 ? 21.171 -0.055 -25.587 1.00 98.06 98 ALA A N 1
ATOM 710 C CA . ALA A 1 98 ? 22.215 0.447 -24.697 1.00 98.06 98 ALA A CA 1
ATOM 711 C C . ALA A 1 98 ? 21.669 1.449 -23.664 1.00 98.06 98 ALA A C 1
ATOM 713 O O . ALA A 1 98 ? 21.914 1.283 -22.467 1.00 98.06 98 ALA A O 1
ATOM 714 N N . ILE A 1 99 ? 20.869 2.434 -24.098 1.00 98.31 99 ILE A N 1
ATOM 715 C CA . ILE A 1 99 ? 20.232 3.427 -23.213 1.00 98.31 99 ILE A CA 1
ATOM 716 C C . ILE A 1 99 ? 19.348 2.730 -22.176 1.00 98.31 99 ILE A C 1
ATOM 718 O O . ILE A 1 99 ? 19.484 2.965 -20.975 1.00 98.31 99 ILE A O 1
ATOM 722 N N . LEU A 1 100 ? 18.444 1.850 -22.617 1.00 98.00 100 LEU A N 1
ATOM 723 C CA . LEU A 1 100 ? 17.513 1.186 -21.707 1.00 98.00 100 LEU A CA 1
ATOM 724 C C . LEU A 1 100 ? 18.220 0.212 -20.761 1.00 98.00 100 LEU A C 1
ATOM 726 O O . LEU A 1 100 ? 17.803 0.079 -19.611 1.00 98.00 100 LEU A O 1
ATOM 730 N N . THR A 1 101 ? 19.296 -0.439 -21.209 1.00 98.00 101 THR A N 1
ATOM 731 C CA . THR A 1 101 ? 20.139 -1.269 -20.337 1.00 98.00 101 THR A CA 1
ATOM 732 C C . THR A 1 101 ? 20.792 -0.429 -19.246 1.00 98.00 101 THR A C 1
ATOM 734 O O . THR A 1 101 ? 20.707 -0.796 -18.074 1.00 98.00 101 THR A O 1
ATOM 737 N N . TYR A 1 102 ? 21.363 0.727 -19.598 1.00 97.62 102 TYR A N 1
ATOM 738 C CA . TYR A 1 102 ? 21.917 1.661 -18.620 1.00 97.62 102 TYR A CA 1
ATOM 739 C C . TYR A 1 102 ? 20.854 2.088 -17.596 1.00 97.62 102 TYR A C 1
ATOM 741 O O . TYR A 1 102 ? 21.042 1.862 -16.401 1.00 97.62 102 TYR A O 1
ATOM 749 N N . VAL A 1 103 ? 19.688 2.574 -18.042 1.00 97.38 103 VAL A N 1
ATOM 750 C CA . VAL A 1 103 ? 18.572 2.985 -17.162 1.00 97.38 103 VAL A CA 1
ATOM 751 C C . VAL A 1 103 ? 18.128 1.860 -16.215 1.00 97.38 103 VAL A C 1
ATOM 753 O O . VAL A 1 103 ? 17.856 2.110 -15.040 1.00 97.38 103 VAL A O 1
ATOM 756 N N . ARG A 1 104 ? 18.071 0.612 -16.696 1.00 95.44 104 ARG A N 1
ATOM 757 C CA . ARG A 1 104 ? 17.643 -0.570 -15.919 1.00 95.44 104 ARG A CA 1
ATOM 758 C C . ARG A 1 104 ? 18.660 -1.051 -14.881 1.00 95.44 104 ARG A C 1
ATOM 760 O O . ARG A 1 104 ? 18.292 -1.852 -14.022 1.00 95.44 104 ARG A O 1
ATOM 767 N N . SER A 1 105 ? 19.898 -0.565 -14.950 1.00 94.75 105 SER A N 1
ATOM 768 C CA . SER A 1 105 ? 21.001 -0.922 -14.041 1.00 94.75 105 SER A CA 1
ATOM 769 C C . SER A 1 105 ? 21.501 0.236 -13.163 1.00 94.75 105 SER A C 1
ATOM 771 O O . SER A 1 105 ? 22.308 0.021 -12.259 1.00 94.75 105 SER A O 1
ATOM 773 N N . SER A 1 106 ? 21.021 1.456 -13.415 1.00 93.31 106 SER A N 1
ATOM 774 C CA . SER A 1 106 ? 21.474 2.683 -12.752 1.00 93.31 106 SER A CA 1
ATOM 775 C C . SER A 1 106 ? 20.552 3.113 -11.611 1.00 93.31 106 SER A C 1
ATOM 777 O O . SER A 1 106 ? 19.383 2.743 -11.550 1.00 93.31 106 SER A O 1
ATOM 779 N N . TRP A 1 107 ? 21.078 3.921 -10.687 1.00 91.75 107 TRP A N 1
ATOM 780 C CA . TRP A 1 107 ? 20.298 4.606 -9.637 1.00 91.75 107 TRP A CA 1
ATOM 781 C C . TRP A 1 107 ? 19.446 3.681 -8.754 1.00 91.75 107 TRP A C 1
ATOM 783 O O . TRP A 1 107 ? 18.342 4.023 -8.338 1.00 91.75 107 TRP A O 1
ATOM 793 N N . GLY A 1 108 ? 19.963 2.482 -8.474 1.00 80.88 108 GLY A N 1
ATOM 794 C CA . GLY A 1 108 ? 19.274 1.478 -7.663 1.00 80.88 108 GLY A CA 1
ATOM 795 C C . GLY A 1 108 ? 18.285 0.604 -8.440 1.00 80.88 108 GLY A C 1
ATOM 796 O O . GLY A 1 108 ? 17.768 -0.355 -7.866 1.00 80.88 108 GLY A O 1
ATOM 797 N N . ASN A 1 109 ? 18.070 0.869 -9.733 1.00 87.56 109 ASN A N 1
ATOM 798 C CA . ASN A 1 109 ? 17.308 -0.011 -10.610 1.00 87.56 109 ASN A CA 1
ATOM 799 C C . ASN A 1 109 ? 18.045 -1.343 -10.799 1.00 87.56 109 ASN A C 1
ATOM 801 O O . ASN A 1 109 ? 19.270 -1.392 -10.930 1.00 87.56 109 ASN A O 1
ATOM 805 N N . LYS A 1 110 ? 17.281 -2.439 -10.799 1.00 85.19 110 LYS A N 1
ATOM 806 C CA . LYS A 1 110 ? 17.796 -3.798 -10.990 1.00 85.19 110 LYS A CA 1
ATOM 807 C C . LYS A 1 110 ? 16.867 -4.572 -11.910 1.00 85.19 110 LYS A C 1
ATOM 809 O O . LYS A 1 110 ? 15.882 -5.147 -11.457 1.00 85.19 110 LYS A O 1
ATOM 814 N N . ALA A 1 111 ? 17.183 -4.596 -13.197 1.00 89.38 111 ALA A N 1
ATOM 815 C CA . ALA A 1 111 ? 16.484 -5.433 -14.161 1.00 89.38 111 ALA A CA 1
ATOM 816 C C . ALA A 1 111 ? 17.439 -5.956 -15.242 1.00 89.38 111 ALA A C 1
ATOM 818 O O . ALA A 1 111 ? 18.516 -5.404 -15.460 1.00 89.38 111 ALA A O 1
ATOM 819 N N . ALA A 1 112 ? 17.044 -7.037 -15.920 1.00 91.75 112 ALA A N 1
ATOM 820 C CA . ALA A 1 112 ? 17.849 -7.640 -16.980 1.00 91.75 112 ALA A CA 1
ATOM 821 C C . ALA A 1 112 ? 18.124 -6.648 -18.125 1.00 91.75 112 ALA A C 1
ATOM 823 O O . ALA A 1 112 ? 17.256 -5.830 -18.453 1.00 91.75 112 ALA A O 1
ATOM 824 N N . ALA A 1 113 ? 19.306 -6.754 -18.737 1.00 94.94 113 ALA A N 1
ATOM 825 C CA . ALA A 1 113 ? 19.699 -5.962 -19.899 1.00 94.94 113 ALA A CA 1
ATOM 826 C C . ALA A 1 113 ? 18.752 -6.181 -21.091 1.00 94.94 113 ALA A C 1
ATOM 828 O O . ALA A 1 113 ? 18.143 -7.243 -21.238 1.00 94.94 113 ALA A O 1
ATOM 829 N N . ILE A 1 114 ? 18.647 -5.173 -21.954 1.00 96.94 114 ILE A N 1
ATOM 830 C CA . ILE A 1 114 ? 17.870 -5.230 -23.192 1.00 96.94 114 ILE A CA 1
ATOM 831 C C . ILE A 1 114 ? 18.832 -5.397 -24.363 1.00 96.94 114 ILE A C 1
ATOM 833 O O . ILE A 1 114 ? 19.812 -4.668 -24.478 1.00 96.94 114 ILE A O 1
ATOM 837 N N . THR A 1 115 ? 18.546 -6.354 -25.245 1.00 96.81 115 THR A N 1
ATOM 838 C CA . THR A 1 115 ? 19.357 -6.619 -26.439 1.00 96.81 115 THR A CA 1
ATOM 839 C C . THR A 1 115 ? 18.828 -5.860 -27.654 1.00 96.81 115 THR A C 1
ATOM 841 O O . THR A 1 115 ? 17.623 -5.616 -27.770 1.00 96.81 115 THR A O 1
ATOM 844 N N . ALA A 1 116 ? 19.716 -5.536 -28.599 1.00 97.62 116 ALA A N 1
ATOM 845 C CA . ALA A 1 116 ? 19.338 -4.911 -29.870 1.00 97.62 116 ALA A CA 1
ATOM 846 C C . ALA A 1 116 ? 18.312 -5.761 -30.644 1.00 97.62 116 ALA A C 1
ATOM 848 O O . ALA A 1 116 ? 17.326 -5.232 -31.153 1.00 97.62 116 ALA A O 1
ATOM 849 N N . ASP A 1 117 ? 18.467 -7.090 -30.642 1.00 97.44 117 ASP A N 1
ATOM 850 C CA . ASP A 1 117 ? 17.514 -8.011 -31.276 1.00 97.44 117 ASP A CA 1
ATOM 851 C C . ASP A 1 117 ? 16.115 -7.929 -30.661 1.00 97.44 117 ASP A C 1
ATOM 853 O O . ASP A 1 117 ? 15.108 -8.019 -31.375 1.00 97.44 117 ASP A O 1
ATOM 857 N N . ARG A 1 118 ? 16.018 -7.712 -29.339 1.00 97.81 118 ARG A N 1
ATOM 858 C CA . ARG A 1 118 ? 14.717 -7.517 -28.700 1.00 97.81 118 ARG A CA 1
ATOM 859 C C . ARG A 1 118 ? 14.078 -6.212 -29.155 1.00 97.81 118 ARG A C 1
ATOM 861 O O . ARG A 1 118 ? 12.897 -6.221 -29.494 1.00 97.81 118 ARG A O 1
ATOM 868 N N . VAL A 1 119 ? 14.847 -5.123 -29.215 1.00 98.38 119 VAL A N 1
ATOM 869 C CA . VAL A 1 119 ? 14.352 -3.829 -29.713 1.00 98.38 119 VAL A CA 1
ATOM 870 C C . VAL A 1 119 ? 13.872 -3.956 -31.156 1.00 98.38 119 VAL A C 1
ATOM 872 O O . VAL A 1 119 ? 12.744 -3.567 -31.449 1.00 98.38 119 VAL A O 1
ATOM 875 N N . LYS A 1 120 ? 14.661 -4.596 -32.023 1.00 98.00 120 LYS A N 1
ATOM 876 C CA . LYS A 1 120 ? 14.301 -4.869 -33.420 1.00 98.00 120 LYS A CA 1
ATOM 877 C C . LYS A 1 120 ? 13.006 -5.672 -33.545 1.00 98.00 120 LYS A C 1
ATOM 879 O O . LYS A 1 120 ? 12.139 -5.346 -34.360 1.00 98.00 120 LYS A O 1
ATOM 884 N N . THR A 1 121 ? 12.853 -6.707 -32.717 1.00 98.06 121 THR A N 1
ATOM 885 C CA . THR A 1 121 ? 11.639 -7.537 -32.667 1.00 98.06 121 THR A CA 1
ATOM 886 C C . THR A 1 121 ? 10.420 -6.698 -32.291 1.00 98.06 121 THR A C 1
ATOM 888 O O . THR A 1 121 ? 9.405 -6.735 -32.985 1.00 98.06 121 THR A O 1
ATOM 891 N N . VAL A 1 122 ? 10.525 -5.894 -31.227 1.00 97.94 122 VAL A N 1
ATOM 892 C CA . VAL A 1 122 ? 9.435 -5.019 -30.776 1.00 97.94 122 VAL A CA 1
ATOM 893 C C . VAL A 1 122 ? 9.117 -3.956 -31.825 1.00 97.94 122 VAL A C 1
ATOM 895 O O . VAL A 1 122 ? 7.946 -3.744 -32.124 1.00 97.94 122 VAL A O 1
ATOM 898 N N . ARG A 1 123 ? 10.132 -3.330 -32.430 1.00 97.38 123 ARG A N 1
ATOM 899 C CA . ARG A 1 123 ? 9.964 -2.343 -33.503 1.00 97.38 123 ARG A CA 1
ATOM 900 C C . ARG A 1 123 ? 9.206 -2.924 -34.688 1.00 97.38 123 ARG A C 1
ATOM 902 O O . ARG A 1 123 ? 8.268 -2.303 -35.169 1.00 97.38 123 ARG A O 1
ATOM 909 N N . THR A 1 124 ? 9.569 -4.130 -35.115 1.00 96.88 124 THR A N 1
ATOM 910 C CA . THR A 1 124 ? 8.874 -4.827 -36.206 1.00 96.88 124 THR A CA 1
ATOM 911 C C . THR A 1 124 ? 7.417 -5.116 -35.832 1.00 96.88 124 THR A C 1
ATOM 913 O O . THR A 1 124 ? 6.515 -4.893 -36.635 1.00 96.88 124 THR A O 1
ATOM 916 N N . ALA A 1 125 ? 7.164 -5.540 -34.589 1.00 95.81 125 ALA A N 1
ATOM 917 C CA . ALA A 1 125 ? 5.820 -5.834 -34.092 1.00 95.81 125 ALA A CA 1
ATOM 918 C C . ALA A 1 125 ? 4.909 -4.595 -33.965 1.00 95.81 125 ALA A C 1
ATOM 920 O O . ALA A 1 125 ? 3.691 -4.748 -33.888 1.00 95.81 125 ALA A O 1
ATOM 921 N N . LEU A 1 126 ? 5.465 -3.377 -33.939 1.00 93.81 126 LEU A N 1
ATOM 922 C CA . LEU A 1 126 ? 4.681 -2.135 -33.921 1.00 93.81 126 LEU A CA 1
ATOM 923 C C . LEU A 1 126 ? 4.068 -1.787 -35.286 1.00 93.81 126 LEU A C 1
ATOM 925 O O . LEU A 1 126 ? 3.109 -1.013 -35.329 1.00 93.81 126 LEU A O 1
ATOM 929 N N . GLY A 1 127 ? 4.581 -2.362 -36.380 1.00 91.44 127 GLY A N 1
ATOM 930 C CA . GLY A 1 127 ? 4.074 -2.132 -37.732 1.00 91.44 127 GLY A CA 1
ATOM 931 C C . GLY A 1 127 ? 3.942 -0.642 -38.064 1.00 91.44 127 GLY A C 1
ATOM 932 O O . GLY A 1 127 ? 4.874 0.132 -37.869 1.00 91.44 127 GLY A O 1
ATOM 933 N N . ASN A 1 128 ? 2.757 -0.239 -38.527 1.00 88.81 128 ASN A N 1
ATOM 934 C CA . ASN A 1 128 ? 2.462 1.134 -38.952 1.00 88.81 128 ASN A CA 1
ATOM 935 C C . ASN A 1 128 ? 1.885 2.015 -37.829 1.00 88.81 128 ASN A C 1
ATOM 937 O O . ASN A 1 128 ? 1.188 2.991 -38.117 1.00 88.81 128 ASN A O 1
ATOM 941 N N . ARG A 1 129 ? 2.099 1.675 -36.549 1.00 92.06 129 ARG A N 1
ATOM 942 C CA . ARG A 1 129 ? 1.630 2.535 -35.454 1.00 92.06 129 ARG A CA 1
ATOM 943 C C . ARG A 1 129 ? 2.284 3.915 -35.576 1.00 92.06 129 ARG A C 1
ATOM 945 O O . ARG A 1 129 ? 3.499 4.016 -35.688 1.00 92.06 129 ARG A O 1
ATOM 952 N N . SER A 1 130 ? 1.474 4.967 -35.502 1.00 88.25 130 SER A N 1
ATOM 953 C CA . SER A 1 130 ? 1.913 6.371 -35.552 1.00 88.25 130 SER A CA 1
ATOM 954 C C . SER A 1 130 ? 1.492 7.185 -34.325 1.00 88.25 130 SER A C 1
ATOM 956 O O . SER A 1 130 ? 1.849 8.352 -34.206 1.00 88.25 130 SER A O 1
ATOM 958 N N . THR A 1 131 ? 0.737 6.582 -33.404 1.00 93.31 131 THR A N 1
ATOM 959 C CA . THR A 1 131 ? 0.213 7.239 -32.205 1.00 93.31 131 THR A CA 1
ATOM 960 C C . THR A 1 131 ? 1.054 6.933 -30.968 1.00 93.31 131 THR A C 1
ATOM 962 O O . THR A 1 131 ? 1.531 5.806 -30.780 1.00 93.31 131 THR A O 1
ATOM 965 N N . HIS A 1 132 ? 1.170 7.927 -30.084 1.00 95.81 132 HIS A N 1
ATOM 966 C CA . HIS A 1 132 ? 1.742 7.763 -28.748 1.00 95.81 132 HIS A CA 1
ATOM 967 C C . HIS A 1 132 ? 0.975 6.715 -27.938 1.00 95.81 132 HIS A C 1
ATOM 969 O O . HIS A 1 132 ? -0.216 6.484 -28.162 1.00 95.81 132 HIS A O 1
ATOM 975 N N . TRP A 1 133 ? 1.649 6.059 -26.996 1.00 97.62 133 TRP A N 1
ATOM 976 C CA . TRP A 1 133 ? 0.957 5.241 -26.001 1.00 97.62 133 TRP A CA 1
ATOM 977 C C . TRP A 1 133 ? 0.256 6.125 -24.975 1.00 97.62 133 TRP A C 1
ATOM 979 O O . TRP A 1 133 ? 0.728 7.217 -24.667 1.00 97.62 133 TRP A O 1
ATOM 989 N N . THR A 1 134 ? -0.817 5.613 -24.380 1.00 97.56 134 THR A N 1
ATOM 990 C CA . THR A 1 134 ? -1.314 6.111 -23.090 1.00 97.56 134 THR A CA 1
ATOM 991 C C . THR A 1 134 ? -0.929 5.136 -21.979 1.00 97.56 134 THR A C 1
ATOM 993 O O . THR A 1 134 ? -0.729 3.944 -22.238 1.00 97.56 134 THR A O 1
ATOM 996 N N . ALA A 1 135 ? -0.842 5.615 -20.733 1.00 93.31 135 ALA A N 1
ATOM 997 C CA . ALA A 1 135 ? -0.534 4.754 -19.591 1.00 93.31 135 ALA A CA 1
ATOM 998 C C . ALA A 1 135 ? -1.509 3.558 -19.463 1.00 93.31 135 ALA A C 1
ATOM 1000 O O . ALA A 1 135 ? -1.026 2.430 -19.367 1.00 93.31 135 ALA A O 1
ATOM 1001 N N . PRO A 1 136 ? -2.846 3.719 -19.559 1.00 90.75 136 PRO A N 1
ATOM 1002 C CA . PRO A 1 136 ? -3.762 2.575 -19.512 1.00 90.75 136 PRO A CA 1
ATOM 1003 C C . PRO A 1 136 ? -3.541 1.566 -20.648 1.00 90.75 136 PRO A C 1
ATOM 1005 O O . PRO A 1 136 ? -3.598 0.358 -20.424 1.00 90.75 136 PRO A O 1
ATOM 1008 N N . GLU A 1 137 ? -3.262 2.044 -21.865 1.00 95.50 137 GLU A N 1
ATOM 1009 C CA . GLU A 1 137 ? -3.077 1.188 -23.042 1.00 95.50 137 GLU A CA 1
ATOM 1010 C C . GLU A 1 137 ? -1.814 0.325 -22.910 1.00 95.50 137 GLU A C 1
ATOM 1012 O O . GLU A 1 137 ? -1.868 -0.890 -23.113 1.00 95.50 137 GLU A O 1
ATOM 1017 N N . ILE A 1 138 ? -0.684 0.924 -22.510 1.00 95.62 138 ILE A N 1
ATOM 1018 C CA . ILE A 1 138 ? 0.572 0.181 -22.360 1.00 95.62 138 ILE A CA 1
ATOM 1019 C C . ILE A 1 138 ? 0.558 -0.734 -21.132 1.00 95.62 138 ILE A C 1
ATOM 1021 O O . ILE A 1 138 ? 1.083 -1.843 -21.213 1.00 95.62 138 ILE A O 1
ATOM 1025 N N . LEU A 1 139 ? -0.080 -0.326 -20.028 1.00 91.12 139 LEU A N 1
ATOM 1026 C CA . LEU A 1 139 ? -0.196 -1.147 -18.818 1.00 91.12 139 LEU A CA 1
ATOM 1027 C C . LEU A 1 139 ? -1.137 -2.338 -19.001 1.00 91.12 139 LEU A C 1
ATOM 1029 O O . LEU A 1 139 ? -0.919 -3.372 -18.381 1.00 91.12 139 LEU A O 1
ATOM 1033 N N . LYS A 1 140 ? -2.133 -2.241 -19.888 1.00 91.56 140 LYS A N 1
ATOM 1034 C CA . LYS A 1 140 ? -2.961 -3.393 -20.265 1.00 91.56 140 LYS A CA 1
ATOM 1035 C C . LYS A 1 140 ? -2.150 -4.476 -20.984 1.00 91.56 140 LYS A C 1
ATOM 1037 O O . LYS A 1 140 ? -2.427 -5.657 -20.809 1.00 91.56 140 LYS A O 1
ATOM 1042 N N . LEU A 1 141 ? -1.175 -4.082 -21.806 1.00 91.69 141 LEU A N 1
ATOM 1043 C CA . LEU A 1 141 ? -0.311 -5.017 -22.537 1.00 91.69 141 LEU A CA 1
ATOM 1044 C C . LEU A 1 141 ? 0.844 -5.527 -21.675 1.00 91.69 141 LEU A C 1
ATOM 1046 O O . LEU A 1 141 ? 1.194 -6.700 -21.740 1.00 91.69 141 LEU A O 1
ATOM 1050 N N . HIS A 1 142 ? 1.439 -4.623 -20.900 1.00 93.06 142 HIS A N 1
ATOM 1051 C CA . HIS A 1 142 ? 2.634 -4.856 -20.100 1.00 93.06 142 HIS A CA 1
ATOM 1052 C C . HIS A 1 142 ? 2.453 -4.213 -18.719 1.00 93.06 142 HIS A C 1
ATOM 1054 O O . HIS A 1 142 ? 2.968 -3.108 -18.495 1.00 93.06 142 HIS A O 1
ATOM 1060 N N . PRO A 1 143 ? 1.729 -4.870 -17.795 1.00 87.06 143 PRO A N 1
ATOM 1061 C CA . PRO A 1 143 ? 1.488 -4.351 -16.450 1.00 87.06 143 PRO A CA 1
ATOM 1062 C C . PRO A 1 143 ? 2.795 -4.055 -15.712 1.00 87.06 143 PRO A C 1
ATOM 1064 O O . PRO A 1 143 ? 3.806 -4.731 -15.938 1.00 87.06 143 PRO A O 1
ATOM 1067 N N . LEU A 1 144 ? 2.803 -3.044 -14.835 1.00 84.25 144 LEU A N 1
ATOM 1068 C CA . LEU A 1 144 ? 3.928 -2.856 -13.915 1.00 84.25 144 LEU A CA 1
ATOM 1069 C C . LEU A 1 144 ? 4.092 -4.140 -13.102 1.00 84.25 144 LEU A C 1
ATOM 1071 O O . LEU A 1 144 ? 3.122 -4.641 -12.536 1.00 84.25 144 LEU A O 1
ATOM 1075 N N . GLU A 1 145 ? 5.314 -4.662 -13.052 1.00 70.50 145 GLU A N 1
ATOM 1076 C CA . GLU A 1 145 ? 5.632 -5.739 -12.124 1.00 70.50 145 GLU A CA 1
ATOM 1077 C C . GLU A 1 145 ? 5.642 -5.123 -10.731 1.00 70.50 145 GLU A C 1
ATOM 1079 O O . GLU A 1 145 ? 6.590 -4.451 -10.325 1.00 70.50 145 GLU A O 1
ATOM 1084 N N . VAL A 1 146 ? 4.533 -5.286 -10.025 1.00 61.94 146 VAL A N 1
ATOM 1085 C CA . VAL A 1 146 ? 4.488 -5.033 -8.596 1.00 61.94 146 VAL A CA 1
ATOM 1086 C C . VAL A 1 146 ? 5.101 -6.276 -7.983 1.00 61.94 146 VAL A C 1
ATOM 1088 O O . VAL A 1 146 ? 4.490 -7.338 -8.048 1.00 61.94 146 VAL A O 1
ATOM 1091 N N . THR A 1 147 ? 6.319 -6.189 -7.439 1.00 64.50 147 THR A N 1
ATOM 1092 C CA . THR A 1 147 ? 6.758 -7.232 -6.506 1.00 64.50 147 THR A CA 1
ATOM 1093 C C . THR A 1 147 ? 5.726 -7.217 -5.387 1.00 64.50 147 THR A C 1
ATOM 1095 O O . THR A 1 147 ? 5.643 -6.192 -4.699 1.00 64.50 147 THR A O 1
ATOM 1098 N N . PRO A 1 148 ? 4.910 -8.272 -5.239 1.00 70.50 148 PRO A N 1
ATOM 1099 C CA . PRO A 1 148 ? 3.831 -8.254 -4.273 1.00 70.50 148 PRO A CA 1
ATOM 1100 C C . PRO A 1 148 ? 4.463 -8.011 -2.899 1.00 70.50 148 PRO A C 1
ATOM 1102 O O . PRO A 1 148 ? 5.420 -8.713 -2.549 1.00 70.50 148 PRO A O 1
ATOM 1105 N N . PRO A 1 149 ? 4.023 -6.994 -2.137 1.00 81.88 149 PRO A N 1
ATOM 1106 C CA . PRO A 1 149 ? 4.646 -6.702 -0.851 1.00 81.88 149 PRO A CA 1
ATOM 1107 C C . PRO A 1 149 ? 4.438 -7.854 0.144 1.00 81.88 149 PRO A C 1
ATOM 1109 O O . PRO A 1 149 ? 5.194 -7.971 1.109 1.00 81.88 149 PRO A O 1
ATOM 1112 N N . ILE A 1 150 ? 3.465 -8.729 -0.131 1.00 93.69 150 ILE A N 1
ATOM 1113 C CA . ILE A 1 150 ? 3.248 -10.009 0.534 1.00 93.69 150 ILE A CA 1
ATOM 1114 C C . ILE A 1 150 ? 3.189 -11.111 -0.532 1.00 93.69 150 ILE A C 1
ATOM 1116 O O . ILE A 1 150 ? 2.407 -11.021 -1.478 1.00 93.69 150 ILE A O 1
ATOM 1120 N N . LYS A 1 151 ? 4.006 -12.156 -0.390 1.00 93.06 151 LYS A N 1
ATOM 1121 C CA . LYS A 1 151 ? 3.974 -13.345 -1.255 1.00 93.06 151 LYS A CA 1
ATOM 1122 C C . LYS A 1 151 ? 2.929 -14.344 -0.771 1.00 93.06 151 LYS A C 1
ATOM 1124 O O . LYS A 1 151 ? 2.694 -14.434 0.433 1.00 93.06 151 LYS A O 1
ATOM 1129 N N . ASP A 1 152 ? 2.368 -15.113 -1.705 1.00 93.19 152 ASP A N 1
ATOM 1130 C CA . ASP A 1 152 ? 1.423 -16.206 -1.433 1.00 93.19 152 ASP A CA 1
ATOM 1131 C C . ASP A 1 152 ? 0.253 -15.762 -0.538 1.00 93.19 152 ASP A C 1
ATOM 1133 O O . ASP A 1 152 ? -0.143 -16.466 0.389 1.00 93.19 152 ASP A O 1
ATOM 1137 N N . LEU A 1 153 ? -0.242 -14.540 -0.769 1.00 96.19 153 LEU A N 1
ATOM 1138 C CA . LEU A 1 153 ? -1.269 -13.925 0.059 1.00 96.19 153 LEU A CA 1
ATOM 1139 C C . LEU A 1 153 ? -2.634 -14.551 -0.238 1.00 96.19 153 LEU A C 1
ATOM 1141 O O . LEU A 1 153 ? -3.134 -14.464 -1.359 1.00 96.19 153 LEU A O 1
ATOM 1145 N N . ILE A 1 154 ? -3.246 -15.134 0.785 1.00 96.81 154 ILE A N 1
ATOM 1146 C CA . ILE A 1 154 ? -4.582 -15.727 0.738 1.00 96.81 154 ILE A CA 1
ATOM 1147 C C . ILE A 1 154 ? -5.478 -14.955 1.700 1.00 96.81 154 ILE A C 1
ATOM 1149 O O . ILE A 1 154 ? -5.070 -14.663 2.824 1.00 96.81 154 ILE A O 1
ATOM 1153 N N . SER A 1 155 ? -6.693 -14.629 1.268 1.00 97.62 155 SER A N 1
ATOM 1154 C CA . SER A 1 155 ? -7.734 -14.060 2.118 1.00 97.62 155 SER A CA 1
ATOM 1155 C C . SER A 1 155 ? -8.802 -15.103 2.437 1.00 97.62 155 SER A C 1
ATOM 1157 O O . SER A 1 155 ? -9.168 -15.926 1.602 1.00 97.62 155 SER A O 1
ATOM 1159 N N . HIS A 1 156 ? -9.311 -15.069 3.663 1.00 98.00 156 HIS A N 1
ATOM 1160 C CA . HIS A 1 156 ? -10.407 -15.893 4.154 1.00 98.00 156 HIS A CA 1
ATOM 1161 C C . HIS A 1 156 ? -11.488 -14.969 4.704 1.00 98.00 156 HIS A C 1
ATOM 1163 O O . HIS A 1 156 ? -11.237 -14.238 5.661 1.00 98.00 156 HIS A O 1
ATOM 1169 N N . VAL A 1 157 ? -12.679 -14.996 4.111 1.00 97.62 157 VAL A N 1
ATOM 1170 C CA . VAL A 1 157 ? -13.816 -14.160 4.524 1.00 97.62 157 VAL A CA 1
ATOM 1171 C C . VAL A 1 157 ? -14.731 -14.962 5.438 1.00 97.62 157 VAL A C 1
ATOM 1173 O O . VAL A 1 157 ? -14.988 -16.138 5.182 1.00 97.62 157 VAL A O 1
ATOM 1176 N N . TYR A 1 158 ? -15.248 -14.325 6.481 1.00 98.06 158 TYR A N 1
ATOM 1177 C CA . TYR A 1 158 ? -16.107 -14.915 7.500 1.00 98.06 158 TYR A CA 1
ATOM 1178 C C . TYR A 1 158 ? -17.362 -14.074 7.696 1.00 98.06 158 TYR A C 1
ATOM 1180 O O . TYR A 1 158 ? -17.304 -12.845 7.669 1.00 98.06 158 TYR A O 1
ATOM 1188 N N . ASP A 1 159 ? -18.467 -14.753 7.983 1.00 96.56 159 ASP A N 1
ATOM 1189 C CA . ASP A 1 159 ? -19.725 -14.115 8.358 1.00 96.56 159 ASP A CA 1
ATOM 1190 C C . ASP A 1 159 ? -19.836 -14.052 9.869 1.00 96.56 159 ASP A C 1
ATOM 1192 O O . ASP A 1 159 ? -19.634 -15.061 10.553 1.00 96.56 159 ASP A O 1
ATOM 1196 N N . GLY A 1 160 ? -20.191 -12.883 10.392 1.00 95.25 160 GLY A N 1
ATOM 1197 C CA . GLY A 1 160 ? -20.474 -12.751 11.807 1.00 95.25 160 GLY A CA 1
ATOM 1198 C C . GLY A 1 160 ? -20.480 -11.319 12.302 1.00 95.25 160 GLY A C 1
ATOM 1199 O O . GLY A 1 160 ? -19.991 -10.392 11.670 1.00 95.25 160 GLY A O 1
ATOM 1200 N N . THR A 1 161 ? -21.061 -11.161 13.481 1.00 96.38 161 THR A N 1
ATOM 1201 C CA . THR A 1 161 ? -21.261 -9.868 14.121 1.00 96.38 161 THR A CA 1
ATOM 1202 C C . THR A 1 161 ? -20.395 -9.824 15.372 1.00 96.38 161 THR A C 1
ATOM 1204 O O . THR A 1 161 ? -20.688 -10.500 16.362 1.00 96.38 161 THR A O 1
ATOM 1207 N N . TRP A 1 162 ? -19.318 -9.039 15.331 1.00 95.56 162 TRP A N 1
ATOM 1208 C CA . TRP A 1 162 ? -18.351 -8.935 16.423 1.00 95.56 162 TRP A CA 1
ATOM 1209 C C . TRP A 1 162 ? -18.074 -7.479 16.775 1.00 95.56 162 TRP A C 1
ATOM 1211 O O . TRP A 1 162 ? -17.960 -6.633 15.903 1.00 95.56 162 TRP A O 1
ATOM 1221 N N . ASN A 1 163 ? -17.925 -7.199 18.067 1.00 91.56 163 ASN A N 1
ATOM 1222 C CA . ASN A 1 163 ? -17.487 -5.894 18.573 1.00 91.56 163 ASN A CA 1
ATOM 1223 C C . ASN A 1 163 ? -16.068 -5.947 19.168 1.00 91.56 163 ASN A C 1
ATOM 1225 O O . ASN A 1 163 ? -15.631 -5.007 19.827 1.00 91.56 163 ASN A O 1
ATOM 1229 N N . ASN A 1 164 ? -15.385 -7.082 18.999 1.00 94.12 164 ASN A N 1
ATOM 1230 C CA . ASN A 1 164 ? -14.021 -7.376 19.426 1.00 94.12 164 ASN A CA 1
ATOM 1231 C C . ASN A 1 164 ? -13.451 -8.481 18.520 1.00 94.12 164 ASN A C 1
ATOM 1233 O O . ASN A 1 164 ? -14.239 -9.305 18.051 1.00 94.12 164 ASN A O 1
ATOM 1237 N N . PRO A 1 165 ? -12.117 -8.575 18.333 1.00 93.38 165 PRO A N 1
ATOM 1238 C CA . PRO A 1 165 ? -11.523 -9.604 17.482 1.00 93.38 165 PRO A CA 1
ATOM 1239 C C . PRO A 1 165 ? -11.957 -11.023 17.905 1.00 93.38 165 PRO A C 1
ATOM 1241 O O . PRO A 1 165 ? -11.642 -11.430 19.032 1.00 93.38 165 PRO A O 1
ATOM 1244 N N . PRO A 1 166 ? -12.652 -11.794 17.046 1.00 96.75 166 PRO A N 1
ATOM 1245 C CA . PRO A 1 166 ? -13.015 -13.174 17.356 1.00 96.75 166 PRO A CA 1
ATOM 1246 C C . PRO A 1 166 ? -11.800 -14.103 17.262 1.00 96.75 166 PRO A C 1
ATOM 1248 O O . PRO A 1 166 ? -10.741 -13.741 16.745 1.00 96.75 166 PRO A O 1
ATOM 1251 N N . ASP A 1 167 ? -11.941 -15.343 17.728 1.00 96.44 167 ASP A N 1
ATOM 1252 C CA . ASP A 1 167 ? -10.985 -16.399 17.392 1.00 96.44 167 ASP A CA 1
ATOM 1253 C C . ASP A 1 167 ? -11.337 -17.017 16.032 1.00 96.44 167 ASP A C 1
ATOM 1255 O O . ASP A 1 167 ? -12.077 -17.999 15.945 1.00 96.44 167 ASP A O 1
ATOM 1259 N N . PHE A 1 168 ? -10.789 -16.439 14.960 1.00 97.38 168 PHE A N 1
ATOM 1260 C CA . PHE A 1 168 ? -11.003 -16.916 13.592 1.00 97.38 168 PHE A CA 1
ATOM 1261 C C . PHE A 1 168 ? -10.559 -18.367 13.364 1.00 97.38 168 PHE A C 1
ATOM 1263 O O . PHE A 1 168 ? -11.054 -18.996 12.436 1.00 97.38 168 PHE A O 1
ATOM 1270 N N . THR A 1 169 ? -9.677 -18.930 14.201 1.00 95.06 169 THR A N 1
ATOM 1271 C CA . THR A 1 169 ? -9.239 -20.332 14.053 1.00 95.06 169 THR A CA 1
ATOM 1272 C C . THR A 1 169 ? -10.348 -21.334 14.379 1.00 95.06 169 THR A C 1
ATOM 1274 O O . THR A 1 169 ? -10.295 -22.486 13.951 1.00 95.06 169 THR A O 1
ATOM 1277 N N . THR A 1 170 ? -11.377 -20.887 15.101 1.00 96.88 170 THR A N 1
ATOM 1278 C CA . THR A 1 170 ? -12.559 -21.687 15.452 1.00 96.88 170 THR A CA 1
ATOM 1279 C C . THR A 1 170 ? -13.704 -21.538 14.451 1.00 96.88 170 THR A C 1
ATOM 1281 O O . THR A 1 170 ? -14.710 -22.242 14.551 1.00 96.88 170 THR A O 1
ATOM 1284 N N . LEU A 1 171 ? -13.568 -20.625 13.485 1.00 97.69 171 LEU A N 1
ATOM 1285 C CA . LEU A 1 171 ? -14.605 -20.282 12.521 1.00 97.69 171 LEU A CA 1
ATOM 1286 C C . LEU A 1 171 ? -14.331 -20.930 11.164 1.00 97.69 171 LEU A C 1
ATOM 1288 O O . LEU A 1 171 ? -13.196 -21.239 10.807 1.00 97.69 171 LEU A O 1
ATOM 1292 N N . LYS A 1 172 ? -15.391 -21.109 10.374 1.00 97.06 172 LYS A N 1
ATOM 1293 C CA . LYS A 1 172 ? -15.290 -21.597 8.997 1.00 97.06 172 LYS A CA 1
ATOM 1294 C C . LYS A 1 172 ? -15.425 -20.421 8.024 1.00 97.06 172 LYS A C 1
ATOM 1296 O O . LYS A 1 172 ? -16.432 -19.716 8.111 1.00 97.06 172 LYS A O 1
ATOM 1301 N N . PRO A 1 173 ? -14.482 -20.224 7.089 1.00 97.38 173 PRO A N 1
ATOM 1302 C CA . PRO A 1 173 ? -14.610 -19.169 6.096 1.00 97.38 173 PRO A CA 1
ATOM 1303 C C . PRO A 1 173 ? -15.728 -19.482 5.094 1.00 97.38 173 PRO A C 1
ATOM 1305 O O . PRO A 1 173 ? -15.940 -20.637 4.711 1.00 97.38 173 PRO A O 1
ATOM 1308 N N . VAL A 1 174 ? -16.432 -18.437 4.664 1.00 97.12 174 VAL A N 1
ATOM 1309 C CA . VAL A 1 174 ? -17.457 -18.485 3.612 1.00 97.12 174 VAL A CA 1
ATOM 1310 C C . VAL A 1 174 ? -16.866 -18.295 2.216 1.00 97.12 174 VAL A C 1
ATOM 1312 O O . VAL A 1 174 ? -17.440 -18.781 1.245 1.00 97.12 174 VAL A O 1
ATOM 1315 N N . ALA A 1 175 ? -15.709 -17.638 2.116 1.00 95.00 175 ALA A N 1
ATOM 1316 C CA . ALA A 1 175 ? -14.954 -17.486 0.877 1.00 95.00 175 ALA A CA 1
ATOM 1317 C C . ALA A 1 175 ? -13.449 -17.534 1.152 1.00 95.00 175 ALA A C 1
ATOM 1319 O O . ALA A 1 175 ? -12.984 -17.247 2.258 1.00 95.00 175 ALA A O 1
ATOM 1320 N N . THR A 1 176 ? -12.678 -17.940 0.148 1.00 95.31 176 THR A N 1
ATOM 1321 C CA . THR A 1 176 ? -11.216 -17.935 0.190 1.00 95.31 176 THR A CA 1
ATOM 1322 C C . THR A 1 176 ? -10.691 -17.554 -1.181 1.00 95.31 176 THR A C 1
ATOM 1324 O O . THR A 1 176 ? -11.105 -18.155 -2.172 1.00 95.31 176 THR A O 1
ATOM 1327 N N . GLU A 1 177 ? -9.802 -16.568 -1.234 1.00 89.88 177 GLU A N 1
ATOM 1328 C CA . GLU A 1 177 ? -9.273 -16.029 -2.485 1.00 89.88 177 GLU A CA 1
ATOM 1329 C C . GLU A 1 177 ? -7.756 -15.863 -2.435 1.00 89.88 177 GLU A C 1
ATOM 1331 O O . GLU A 1 177 ? -7.165 -15.622 -1.385 1.00 89.88 177 GLU A O 1
ATOM 1336 N N . GLU A 1 178 ? -7.123 -15.973 -3.601 1.00 87.81 178 GLU A N 1
ATOM 1337 C CA . GLU A 1 178 ? -5.720 -15.616 -3.782 1.00 87.81 178 GLU A CA 1
ATOM 1338 C C . GLU A 1 178 ? -5.608 -14.124 -4.130 1.00 87.81 178 GLU A C 1
ATOM 1340 O O . GLU A 1 178 ? -6.156 -13.635 -5.128 1.00 87.81 178 GLU A O 1
ATOM 1345 N N . GLU A 1 179 ? -4.858 -13.382 -3.322 1.00 86.06 179 GLU A N 1
ATOM 1346 C CA . GLU A 1 179 ? -4.602 -11.964 -3.534 1.00 86.06 179 GLU A CA 1
ATOM 1347 C C . GLU A 1 179 ? -3.371 -11.780 -4.420 1.00 86.06 179 GLU A C 1
ATOM 1349 O O . GLU A 1 179 ? -2.279 -11.462 -3.957 1.00 86.06 179 GLU A O 1
ATOM 1354 N N . GLN A 1 180 ? -3.560 -11.944 -5.730 1.00 74.88 180 GLN A N 1
ATOM 1355 C CA . GLN A 1 180 ? -2.478 -11.952 -6.731 1.00 74.88 180 GLN A CA 1
ATOM 1356 C C . GLN A 1 180 ? -1.572 -10.705 -6.724 1.00 74.88 180 GLN A C 1
ATOM 1358 O O . GLN A 1 180 ? -0.412 -10.778 -7.123 1.00 74.88 180 GLN A O 1
ATOM 1363 N N . ASN A 1 181 ? -2.072 -9.560 -6.250 1.00 80.50 181 ASN A N 1
ATOM 1364 C CA . ASN A 1 181 ? -1.286 -8.325 -6.142 1.00 80.50 181 ASN A CA 1
ATOM 1365 C C . ASN A 1 181 ? -0.477 -8.236 -4.830 1.00 80.50 181 ASN A C 1
ATOM 1367 O O . ASN A 1 181 ? 0.252 -7.265 -4.633 1.00 80.50 181 ASN A O 1
ATOM 1371 N N . GLY A 1 182 ? -0.633 -9.209 -3.922 1.00 87.81 182 GLY A N 1
ATOM 1372 C CA . GLY A 1 182 ? -0.010 -9.267 -2.595 1.00 87.81 182 GLY A CA 1
ATOM 1373 C C . GLY A 1 182 ? -0.343 -8.090 -1.694 1.00 87.81 182 GLY A C 1
ATOM 1374 O O . GLY A 1 182 ? 0.482 -7.711 -0.867 1.00 87.81 182 GLY A O 1
ATOM 1375 N N . LEU A 1 183 ? -1.517 -7.489 -1.891 1.00 91.56 183 LEU A N 1
ATOM 1376 C CA . LEU A 1 183 ? -2.026 -6.381 -1.097 1.00 91.56 183 LEU A CA 1
ATOM 1377 C C . LEU A 1 183 ? -3.265 -6.825 -0.329 1.00 91.56 183 LEU A C 1
ATOM 1379 O O . LEU A 1 183 ? -4.166 -7.443 -0.892 1.00 91.56 183 LEU A O 1
ATOM 1383 N N . ILE A 1 184 ? -3.325 -6.434 0.937 1.00 95.69 184 ILE A N 1
ATOM 1384 C CA . ILE A 1 184 ? -4.526 -6.507 1.765 1.00 95.69 184 ILE A CA 1
ATOM 1385 C C . ILE A 1 184 ? -5.542 -5.512 1.195 1.00 95.69 184 ILE A C 1
ATOM 1387 O O . ILE A 1 184 ? -5.236 -4.327 1.048 1.00 95.69 184 ILE A O 1
ATOM 1391 N N . SER A 1 185 ? -6.733 -5.992 0.840 1.00 92.88 185 SER A N 1
ATOM 1392 C CA . SER A 1 185 ? -7.792 -5.172 0.247 1.00 92.88 185 SER A CA 1
ATOM 1393 C C . SER A 1 185 ? -9.169 -5.694 0.634 1.00 92.88 185 SER A C 1
ATOM 1395 O O . SER A 1 185 ? -9.415 -6.898 0.612 1.00 92.88 185 SER A O 1
ATOM 1397 N N . LEU A 1 186 ? -10.089 -4.773 0.924 1.00 92.62 186 LEU A N 1
ATOM 1398 C CA . LEU A 1 186 ? -11.495 -5.081 1.211 1.00 92.62 186 LEU A CA 1
ATOM 1399 C C . LEU A 1 186 ? -12.361 -5.142 -0.061 1.00 92.62 186 LEU A C 1
ATOM 1401 O O . LEU A 1 186 ? -13.500 -5.598 -0.031 1.00 92.62 186 LEU A O 1
ATOM 1405 N N . LYS A 1 187 ? -11.822 -4.739 -1.222 1.00 89.00 187 LYS A N 1
ATOM 1406 C CA . LYS A 1 187 ? -12.591 -4.576 -2.472 1.00 89.00 187 LYS A CA 1
ATOM 1407 C C . LYS A 1 187 ? -13.268 -5.853 -2.971 1.00 89.00 187 LYS A C 1
ATOM 1409 O O . LYS A 1 187 ? -14.258 -5.758 -3.692 1.00 89.00 187 LYS A O 1
ATOM 1414 N N . LYS A 1 188 ? -12.723 -7.024 -2.633 1.00 83.12 188 LYS A N 1
ATOM 1415 C CA . LYS A 1 188 ? -13.229 -8.328 -3.087 1.00 83.12 188 LYS A CA 1
ATOM 1416 C C . LYS A 1 188 ? -14.126 -9.036 -2.073 1.00 83.12 188 LYS A C 1
ATOM 1418 O O . LYS A 1 188 ? -14.724 -10.046 -2.412 1.00 83.12 188 LYS A O 1
ATOM 1423 N N . VAL A 1 189 ? -14.281 -8.495 -0.862 1.00 88.81 189 VAL A N 1
ATOM 1424 C CA . VAL A 1 189 ? -15.088 -9.128 0.196 1.00 88.81 189 VAL A CA 1
ATOM 1425 C C . VAL A 1 189 ? -16.552 -9.285 -0.233 1.00 88.81 189 VAL A C 1
ATOM 1427 O O . VAL A 1 189 ? -17.215 -10.249 0.143 1.00 88.81 189 VAL A O 1
ATOM 1430 N N . GLY A 1 190 ? -17.071 -8.340 -1.028 1.00 83.31 190 GLY A N 1
ATOM 1431 C CA . GLY A 1 190 ? -18.447 -8.381 -1.534 1.00 83.31 190 GLY A CA 1
ATOM 1432 C C . GLY A 1 190 ? -19.516 -8.139 -0.461 1.00 83.31 190 GLY A C 1
ATOM 1433 O O . GLY A 1 190 ? -20.698 -8.368 -0.717 1.00 83.31 190 GLY A O 1
ATOM 1434 N N . LYS A 1 191 ? -19.113 -7.672 0.727 1.00 86.69 191 LYS A N 1
ATOM 1435 C CA . LYS A 1 191 ? -19.974 -7.329 1.867 1.00 86.69 191 LYS A CA 1
ATOM 1436 C C . LYS A 1 191 ? -19.644 -5.934 2.376 1.00 86.69 191 LYS A C 1
ATOM 1438 O O . LYS A 1 191 ? -18.632 -5.368 1.982 1.00 86.69 191 LYS A O 1
ATOM 1443 N N . LYS A 1 192 ? -20.543 -5.382 3.190 1.00 86.62 192 LYS A N 1
ATOM 1444 C CA . LYS A 1 192 ? -20.413 -4.033 3.756 1.00 86.62 192 LYS A CA 1
ATOM 1445 C C . LYS A 1 192 ? -20.416 -3.996 5.274 1.00 86.62 192 LYS A C 1
ATOM 1447 O O . LYS A 1 192 ? -19.809 -3.103 5.831 1.00 86.62 192 LYS A O 1
ATOM 1452 N N . GLU A 1 193 ? -21.077 -4.950 5.918 1.00 89.50 193 GLU A N 1
ATOM 1453 C CA . GLU A 1 193 ? -21.260 -4.980 7.368 1.00 89.50 193 GLU A CA 1
ATOM 1454 C C . GLU A 1 193 ? -21.254 -6.435 7.846 1.00 89.50 193 GLU A C 1
ATOM 1456 O O . GLU A 1 193 ? -21.488 -7.353 7.048 1.00 89.50 193 GLU A O 1
ATOM 1461 N N . HIS A 1 194 ? -21.006 -6.636 9.141 1.00 95.06 194 HIS A N 1
ATOM 1462 C CA . HIS A 1 194 ? -21.055 -7.938 9.816 1.00 95.06 194 HIS A CA 1
ATOM 1463 C C . HIS A 1 194 ? -20.225 -9.029 9.124 1.00 95.06 194 HIS A C 1
ATOM 1465 O O . HIS A 1 194 ? -20.716 -10.119 8.787 1.00 95.06 194 HIS A O 1
ATOM 1471 N N . TYR A 1 195 ? -18.950 -8.728 8.903 1.00 97.38 195 TYR A N 1
ATOM 1472 C CA . TYR A 1 195 ? -18.014 -9.672 8.315 1.00 97.38 195 TYR A CA 1
ATOM 1473 C C . TYR A 1 195 ? -16.638 -9.576 8.964 1.00 97.38 195 TYR A C 1
ATOM 1475 O O . TYR A 1 195 ? -16.315 -8.644 9.695 1.00 97.38 195 TYR A O 1
ATOM 1483 N N . GLY A 1 196 ? -15.809 -10.577 8.700 1.00 97.75 196 GLY A N 1
ATOM 1484 C CA . GLY A 1 196 ? -14.413 -10.580 9.098 1.00 97.75 196 GLY A CA 1
ATOM 1485 C C . GLY A 1 196 ? -13.550 -11.134 7.988 1.00 97.75 196 GLY A C 1
ATOM 1486 O O . GLY A 1 196 ? -14.016 -11.916 7.158 1.00 97.75 196 GLY A O 1
ATOM 1487 N N . VAL A 1 197 ? -12.291 -10.722 7.959 1.00 98.31 197 VAL A N 1
ATOM 1488 C CA . VAL A 1 197 ? -11.331 -11.196 6.966 1.00 98.31 197 VAL A CA 1
ATOM 1489 C C . VAL A 1 197 ? -10.020 -11.517 7.650 1.00 98.31 197 VAL A C 1
ATOM 1491 O O . VAL A 1 197 ? -9.546 -10.780 8.513 1.00 98.31 197 VAL A O 1
ATOM 1494 N N . VAL A 1 198 ? -9.431 -12.634 7.249 1.00 98.69 198 VAL A N 1
ATOM 1495 C CA . VAL A 1 198 ? -8.082 -13.024 7.632 1.00 98.69 198 VAL A CA 1
ATOM 1496 C C . VAL A 1 198 ? -7.242 -13.105 6.371 1.00 98.69 198 VAL A C 1
ATOM 1498 O O . VAL A 1 198 ? -7.591 -13.847 5.460 1.00 98.69 198 VAL A O 1
ATOM 1501 N N . TRP A 1 199 ? -6.129 -12.386 6.341 1.00 98.62 199 TRP A N 1
ATOM 1502 C CA . TRP A 1 199 ? -5.102 -12.521 5.318 1.00 98.62 199 TRP A CA 1
ATOM 1503 C C . TRP A 1 199 ? -3.894 -13.247 5.884 1.00 98.62 199 TRP A C 1
ATOM 1505 O O . TRP A 1 199 ? -3.391 -12.872 6.944 1.00 98.62 199 TRP A O 1
ATOM 1515 N N . GLU A 1 200 ? -3.396 -14.239 5.158 1.00 98.50 200 GLU A N 1
ATOM 1516 C CA . GLU A 1 200 ? -2.178 -14.974 5.495 1.00 98.50 200 GLU A CA 1
ATOM 1517 C C . GLU A 1 200 ? -1.236 -15.000 4.299 1.00 98.50 200 GLU A C 1
ATOM 1519 O O . GLU A 1 200 ? -1.666 -15.185 3.165 1.00 98.50 200 GLU A O 1
ATOM 1524 N N . GLY A 1 201 ? 0.055 -14.799 4.543 1.00 98.00 201 GLY A N 1
ATOM 1525 C CA . GLY A 1 201 ? 1.064 -14.812 3.492 1.00 98.00 201 GLY A CA 1
ATOM 1526 C C . GLY A 1 201 ? 2.475 -14.667 4.046 1.00 98.00 201 GLY A C 1
ATOM 1527 O O . GLY A 1 201 ? 2.709 -14.761 5.254 1.00 98.00 201 GLY A O 1
ATOM 1528 N N . THR A 1 202 ? 3.431 -14.420 3.159 1.00 97.88 202 THR A N 1
ATOM 1529 C CA . THR A 1 202 ? 4.848 -14.287 3.511 1.00 97.88 202 THR A CA 1
ATOM 1530 C C . THR A 1 202 ? 5.341 -12.871 3.240 1.00 97.88 202 THR A C 1
ATOM 1532 O O . THR A 1 202 ? 5.364 -12.413 2.097 1.00 97.88 202 THR A O 1
ATOM 1535 N N . LEU A 1 203 ? 5.776 -12.180 4.292 1.00 96.00 203 LEU A N 1
ATOM 1536 C CA . LEU A 1 203 ? 6.441 -10.885 4.200 1.00 96.00 203 LEU A CA 1
ATOM 1537 C C . LEU A 1 203 ? 7.956 -11.087 4.084 1.00 96.00 203 LEU A C 1
ATOM 1539 O O . LEU A 1 203 ? 8.567 -11.719 4.939 1.00 96.00 203 LEU A O 1
ATOM 1543 N N . GLU A 1 204 ? 8.574 -10.521 3.051 1.00 92.12 204 GLU A N 1
ATOM 1544 C CA . GLU A 1 204 ? 10.020 -10.624 2.821 1.00 92.12 204 GLU A CA 1
ATOM 1545 C C . GLU A 1 204 ? 10.738 -9.357 3.277 1.00 92.12 204 GLU A C 1
ATOM 1547 O O . GLU A 1 204 ? 10.600 -8.290 2.670 1.00 92.12 204 GLU A O 1
ATOM 1552 N N . LEU A 1 205 ? 11.542 -9.466 4.334 1.00 90.81 205 LEU A N 1
ATOM 1553 C CA . LEU A 1 205 ? 12.298 -8.333 4.857 1.00 90.81 205 LEU A CA 1
ATOM 1554 C C . LEU A 1 205 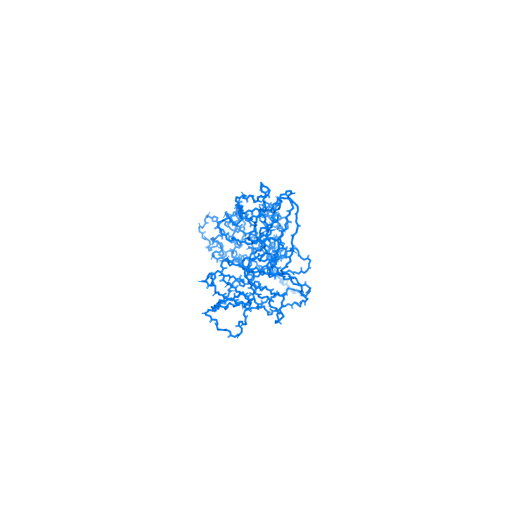? 13.683 -8.242 4.202 1.00 90.81 205 LEU A C 1
ATOM 1556 O O . LEU A 1 205 ? 14.425 -9.228 4.160 1.00 90.81 205 LEU A O 1
ATOM 1560 N N . PRO A 1 206 ? 14.096 -7.054 3.716 1.00 85.00 206 PRO A N 1
ATOM 1561 C CA . PRO A 1 206 ? 15.296 -6.919 2.887 1.00 85.00 206 PRO A CA 1
ATOM 1562 C C . PRO A 1 206 ? 16.610 -6.998 3.678 1.00 85.00 206 PRO A C 1
ATOM 1564 O O . PRO A 1 206 ? 17.683 -7.176 3.094 1.00 85.00 206 PRO A O 1
ATOM 1567 N N . SER A 1 207 ? 16.554 -6.837 5.000 1.00 86.88 207 SER A N 1
ATOM 1568 C CA . SER A 1 207 ? 17.726 -6.750 5.872 1.00 86.88 207 SER A CA 1
ATOM 1569 C C . SER A 1 207 ? 17.353 -7.029 7.319 1.00 86.88 207 SER A C 1
ATOM 1571 O O . SER A 1 207 ? 16.233 -6.727 7.709 1.00 86.88 207 SER A O 1
ATOM 1573 N N . ASP A 1 208 ? 18.321 -7.421 8.137 1.00 92.56 208 ASP A N 1
ATOM 1574 C CA . ASP A 1 208 ? 18.149 -7.425 9.586 1.00 92.56 208 ASP A CA 1
ATOM 1575 C C . ASP A 1 208 ? 17.913 -6.000 10.112 1.00 92.56 208 ASP A C 1
ATOM 1577 O O . ASP A 1 208 ? 18.450 -5.004 9.591 1.00 92.56 208 ASP A O 1
ATOM 1581 N N . GLY A 1 209 ? 17.160 -5.899 11.203 1.00 91.31 209 GLY A N 1
ATOM 1582 C CA . GLY A 1 209 ? 17.102 -4.681 11.994 1.00 91.31 209 GLY A CA 1
ATOM 1583 C C . GLY A 1 209 ? 15.773 -4.445 12.697 1.00 91.31 209 GLY A C 1
ATOM 1584 O O . GLY A 1 209 ? 14.858 -5.260 12.620 1.00 91.31 209 GLY A O 1
ATOM 1585 N N . PRO A 1 210 ? 15.675 -3.320 13.418 1.00 96.31 210 PRO A N 1
ATOM 1586 C CA . PRO A 1 210 ? 14.405 -2.845 13.934 1.00 96.31 210 PRO A CA 1
ATOM 1587 C C . PRO A 1 210 ? 13.525 -2.340 12.785 1.00 96.31 210 PRO A C 1
ATOM 1589 O O . PRO A 1 210 ? 13.923 -1.460 12.013 1.00 96.31 210 PRO A O 1
ATOM 1592 N N . PHE A 1 211 ? 12.316 -2.871 12.715 1.00 95.69 211 PHE A N 1
ATOM 1593 C CA . PHE A 1 211 ? 11.241 -2.424 11.845 1.00 95.69 211 PHE A CA 1
ATOM 1594 C C . PHE A 1 211 ? 10.129 -1.816 12.686 1.00 95.69 211 PHE A C 1
ATOM 1596 O O . PHE A 1 211 ? 9.899 -2.237 13.815 1.00 95.69 211 PHE A O 1
ATOM 1603 N N . GLU A 1 212 ? 9.464 -0.813 12.136 1.00 95.75 212 GLU A N 1
ATOM 1604 C CA . GLU A 1 212 ? 8.246 -0.228 12.679 1.00 95.75 212 GLU A CA 1
ATOM 1605 C C . GLU A 1 212 ? 7.091 -0.646 11.775 1.00 95.75 212 GLU A C 1
ATOM 1607 O O . GLU A 1 212 ? 7.186 -0.520 10.555 1.00 95.75 212 GLU A O 1
ATOM 1612 N N . PHE A 1 213 ? 6.021 -1.146 12.374 1.00 96.69 213 PHE A N 1
ATOM 1613 C CA . PHE A 1 213 ? 4.780 -1.529 11.719 1.00 96.69 213 PHE A CA 1
ATOM 1614 C C . PHE A 1 213 ? 3.687 -0.546 12.104 1.00 96.69 213 PHE A C 1
ATOM 1616 O O . PHE A 1 213 ? 3.649 -0.083 13.241 1.00 96.69 213 PHE A O 1
ATOM 1623 N N . LEU A 1 214 ? 2.805 -0.257 11.158 1.00 95.50 214 LEU A N 1
ATOM 1624 C CA . LEU A 1 214 ? 1.577 0.500 11.340 1.00 95.50 214 LEU A CA 1
ATOM 1625 C C . LEU A 1 214 ? 0.407 -0.444 11.072 1.00 95.50 214 LEU A C 1
ATOM 1627 O O . LEU A 1 214 ? 0.367 -1.086 10.021 1.00 95.50 214 LEU A O 1
ATOM 1631 N N . PHE A 1 215 ? -0.531 -0.498 12.009 1.00 97.06 215 PHE A N 1
ATOM 1632 C CA . PHE A 1 215 ? -1.805 -1.184 11.860 1.00 97.06 215 PHE A CA 1
ATOM 1633 C C . PHE A 1 215 ? -2.923 -0.243 12.286 1.00 97.06 215 PHE A C 1
ATOM 1635 O O . PHE A 1 215 ? -2.901 0.289 13.394 1.00 97.06 215 PHE A O 1
ATOM 1642 N N . ASP A 1 216 ? -3.882 -0.033 11.403 1.00 95.00 216 ASP A N 1
ATOM 1643 C CA . ASP A 1 216 ? -5.031 0.821 11.648 1.00 95.00 216 ASP A CA 1
ATOM 1644 C C . ASP A 1 216 ? -6.222 0.237 10.891 1.00 95.00 216 ASP A C 1
ATOM 1646 O O . ASP A 1 216 ? -6.073 -0.232 9.761 1.00 95.00 216 ASP A O 1
ATOM 1650 N N . ALA A 1 217 ? -7.375 0.187 11.534 1.00 94.06 217 ALA A N 1
ATOM 1651 C CA . ALA A 1 217 ? -8.552 -0.485 11.009 1.00 94.06 217 ALA A CA 1
ATOM 1652 C C . ALA A 1 217 ? -9.799 0.235 11.508 1.00 94.06 217 ALA A C 1
ATOM 1654 O O . ALA A 1 217 ? -9.860 0.622 12.681 1.00 94.06 217 ALA A O 1
ATOM 1655 N N . ASP A 1 218 ? -10.779 0.388 10.624 1.00 91.38 218 ASP A N 1
ATOM 1656 C CA . ASP A 1 218 ? -12.148 0.609 11.063 1.00 91.38 218 ASP A CA 1
ATOM 1657 C C . ASP A 1 218 ? -12.623 -0.610 11.862 1.00 91.38 218 ASP A C 1
ATOM 1659 O O . ASP A 1 218 ? -12.200 -1.739 11.611 1.00 91.38 218 ASP A O 1
ATOM 1663 N N . ASP A 1 219 ? -13.367 -0.346 12.929 1.00 93.44 219 ASP A N 1
ATOM 1664 C CA . ASP A 1 219 ? -13.700 -1.265 14.010 1.00 93.44 219 ASP A CA 1
ATOM 1665 C C . ASP A 1 219 ? -12.517 -1.973 14.669 1.00 93.44 219 ASP A C 1
ATOM 1667 O O . ASP A 1 219 ? -12.084 -1.533 15.739 1.00 93.44 219 ASP A O 1
ATOM 1671 N N . GLY A 1 220 ? -11.954 -3.032 14.099 1.00 95.75 220 GLY A N 1
ATOM 1672 C CA . GLY A 1 220 ? -10.768 -3.615 14.704 1.00 95.75 220 GLY A CA 1
ATOM 1673 C C . GLY A 1 220 ? -10.192 -4.841 14.030 1.00 95.75 220 GLY A C 1
ATOM 1674 O O . GLY A 1 220 ? -10.563 -5.257 12.936 1.00 95.75 220 GLY A O 1
ATOM 1675 N N . GLY A 1 221 ? -9.211 -5.425 14.715 1.00 98.06 221 GLY A N 1
ATOM 1676 C CA . GLY A 1 221 ? -8.425 -6.506 14.151 1.00 98.06 221 GLY A CA 1
ATOM 1677 C C . GLY A 1 221 ? -7.082 -6.719 14.833 1.00 98.06 221 GLY A C 1
ATOM 1678 O O . GLY A 1 221 ? -6.812 -6.182 15.912 1.00 98.06 221 GLY A O 1
ATOM 1679 N N . ARG A 1 222 ? -6.236 -7.539 14.203 1.00 98.56 222 ARG A N 1
ATOM 1680 C CA . ARG A 1 222 ? -4.912 -7.924 14.712 1.00 98.56 222 ARG A CA 1
ATOM 1681 C C . ARG A 1 222 ? -3.881 -7.956 13.587 1.00 98.56 222 ARG A C 1
ATOM 1683 O O . ARG A 1 222 ? -4.150 -8.473 12.508 1.00 98.56 222 ARG A O 1
ATOM 1690 N N . LEU A 1 223 ? -2.671 -7.484 13.884 1.00 98.56 223 LEU A N 1
ATOM 1691 C CA . LEU A 1 223 ? -1.477 -7.710 13.067 1.00 98.56 223 LEU A CA 1
ATOM 1692 C C . LEU A 1 223 ? -0.566 -8.694 13.796 1.00 98.56 223 LEU A C 1
ATOM 1694 O O . LEU A 1 223 ? -0.130 -8.433 14.921 1.00 98.56 223 LEU A O 1
ATOM 1698 N N . ILE A 1 224 ? -0.272 -9.818 13.152 1.00 98.56 224 ILE A N 1
ATOM 1699 C CA . ILE A 1 224 ? 0.514 -10.918 13.702 1.00 98.56 224 ILE A CA 1
ATOM 1700 C C . ILE A 1 224 ? 1.653 -11.233 12.729 1.00 98.56 224 ILE A C 1
ATOM 1702 O O . ILE A 1 224 ? 1.435 -11.387 11.528 1.00 98.56 224 ILE A O 1
ATOM 1706 N N . LEU A 1 225 ? 2.872 -11.344 13.252 1.00 98.12 225 LEU A N 1
ATOM 1707 C CA . LEU A 1 225 ? 4.057 -11.709 12.482 1.00 98.12 225 LEU A CA 1
ATOM 1708 C C . LEU A 1 225 ? 4.809 -12.831 13.202 1.00 98.12 225 LEU A C 1
ATOM 1710 O O . LEU A 1 225 ? 5.075 -12.723 14.396 1.00 98.12 225 LEU A O 1
ATOM 1714 N N . ASP A 1 226 ? 5.093 -13.932 12.507 1.00 97.44 226 ASP A N 1
ATOM 1715 C CA . ASP A 1 226 ? 5.676 -15.167 13.062 1.00 97.44 226 ASP A CA 1
ATOM 1716 C C . ASP A 1 226 ? 4.956 -15.688 14.317 1.00 97.44 226 ASP A C 1
ATOM 1718 O O . ASP A 1 226 ? 5.567 -16.191 15.259 1.00 97.44 226 ASP A O 1
ATOM 1722 N N . GLY A 1 227 ? 3.631 -15.532 14.360 1.00 96.06 227 GLY A N 1
ATOM 1723 C CA . GLY A 1 227 ? 2.807 -15.892 15.519 1.00 96.06 227 GLY A CA 1
ATOM 1724 C C . GLY A 1 227 ? 2.860 -14.890 16.680 1.00 96.06 227 GLY A C 1
ATOM 1725 O O . GLY A 1 227 ? 2.076 -15.012 17.620 1.00 96.06 227 GLY A O 1
ATOM 1726 N N . LYS A 1 228 ? 3.714 -13.860 16.620 1.00 97.31 228 LYS A N 1
ATOM 1727 C CA . LYS A 1 228 ? 3.741 -12.762 17.591 1.00 97.31 228 LYS A CA 1
ATOM 1728 C C . LYS A 1 228 ? 2.726 -11.688 17.202 1.00 97.31 228 LYS A C 1
ATOM 1730 O O . LYS A 1 228 ? 2.823 -11.087 16.135 1.00 97.31 228 LYS A O 1
ATOM 1735 N N . LYS A 1 229 ? 1.774 -11.395 18.090 1.00 98.00 229 LYS A N 1
ATOM 1736 C CA . LYS A 1 229 ? 0.843 -10.268 17.925 1.00 98.00 229 LYS A CA 1
ATOM 1737 C C . LYS A 1 229 ? 1.595 -8.945 18.092 1.00 98.00 229 LYS A C 1
ATOM 1739 O O . LYS A 1 229 ? 2.055 -8.641 19.191 1.00 98.00 229 LYS A O 1
ATOM 1744 N N . LEU A 1 230 ? 1.725 -8.185 17.007 1.00 97.75 230 LEU A N 1
ATOM 1745 C CA . LEU A 1 230 ? 2.380 -6.875 16.985 1.00 97.75 230 LEU A CA 1
ATOM 1746 C C . LEU A 1 230 ? 1.404 -5.744 17.324 1.00 97.75 230 LEU A C 1
ATOM 1748 O O . LEU A 1 230 ? 1.786 -4.804 18.014 1.00 97.75 230 LEU A O 1
ATOM 1752 N N . ALA A 1 231 ? 0.153 -5.841 16.869 1.00 97.50 231 ALA A N 1
ATOM 1753 C CA . ALA A 1 231 ? -0.885 -4.849 17.138 1.00 97.50 231 ALA A CA 1
ATOM 1754 C C . ALA A 1 231 ? -2.269 -5.495 17.286 1.00 97.50 231 ALA A C 1
ATOM 1756 O O . ALA A 1 231 ? -2.534 -6.566 16.736 1.00 97.50 231 ALA A O 1
ATOM 1757 N N . GLU A 1 232 ? -3.148 -4.828 18.034 1.00 97.56 232 GLU A N 1
ATOM 1758 C CA . GLU A 1 232 ? -4.548 -5.205 18.226 1.00 97.56 232 GLU A CA 1
ATOM 1759 C C . GLU A 1 232 ? -5.387 -3.944 18.422 1.00 97.56 232 GLU A C 1
ATOM 1761 O O . GLU A 1 232 ? -5.065 -3.117 19.274 1.00 97.56 232 GLU A O 1
ATOM 1766 N N . ILE A 1 233 ? -6.469 -3.830 17.658 1.00 96.06 233 ILE A N 1
ATOM 1767 C CA . ILE A 1 233 ? -7.510 -2.819 17.851 1.00 96.06 233 ILE A CA 1
ATOM 1768 C C . ILE A 1 233 ? -8.775 -3.569 18.268 1.00 96.06 233 ILE A C 1
ATOM 1770 O O . ILE A 1 233 ? -9.173 -4.538 17.620 1.00 96.06 233 ILE A O 1
ATOM 1774 N N . LYS A 1 234 ? -9.361 -3.152 19.392 1.00 94.50 234 LYS A N 1
ATOM 1775 C CA . LYS A 1 234 ? -10.587 -3.717 19.971 1.00 94.50 234 LYS A CA 1
ATOM 1776 C C . LYS A 1 234 ? -11.724 -2.703 19.897 1.00 94.50 234 LYS A C 1
ATOM 1778 O O . LYS A 1 234 ? -11.477 -1.500 19.806 1.00 94.50 234 LYS A O 1
ATOM 1783 N N . GLY A 1 235 ? -12.953 -3.181 20.069 1.00 92.19 235 GLY A N 1
ATOM 1784 C CA . GLY A 1 235 ? -14.136 -2.329 20.053 1.00 92.19 235 GLY A CA 1
ATOM 1785 C C . GLY A 1 235 ? -14.589 -1.978 18.640 1.00 92.19 235 GLY A C 1
ATOM 1786 O O . GLY A 1 235 ? -14.143 -2.563 17.662 1.00 92.19 235 GLY A O 1
ATOM 1787 N N . THR A 1 236 ? -15.479 -1.005 18.547 1.00 90.44 236 THR A N 1
ATOM 1788 C CA . THR A 1 236 ? -15.962 -0.449 17.280 1.00 90.44 236 THR A CA 1
ATOM 1789 C C . THR A 1 236 ? -15.527 1.009 17.176 1.00 90.44 236 THR A C 1
ATOM 1791 O O . THR A 1 236 ? -15.412 1.681 18.211 1.00 90.44 236 THR A O 1
ATOM 1794 N N . GLY A 1 237 ? -15.304 1.529 15.974 1.00 87.06 237 GLY A N 1
ATOM 1795 C CA . GLY A 1 237 ? -14.927 2.931 15.781 1.00 87.06 237 GLY A CA 1
ATOM 1796 C C . GLY A 1 237 ? -14.094 3.187 14.530 1.00 87.06 237 GLY A C 1
ATOM 1797 O O . GLY A 1 237 ? -13.758 2.256 13.816 1.00 87.06 237 GLY A O 1
ATOM 1798 N N . PRO A 1 238 ? -13.694 4.442 14.292 1.00 86.75 238 PRO A N 1
ATOM 1799 C CA . PRO A 1 238 ? -13.045 4.810 13.054 1.00 86.75 238 PRO A CA 1
ATOM 1800 C C . PRO A 1 238 ? -11.564 4.430 13.045 1.00 86.75 238 PRO A C 1
ATOM 1802 O O . PRO A 1 238 ? -10.939 4.171 14.087 1.00 86.75 238 PRO A O 1
ATOM 1805 N N . ILE A 1 239 ? -11.001 4.494 11.847 1.00 85.56 239 ILE A N 1
ATOM 1806 C CA . ILE A 1 239 ? -9.563 4.552 11.588 1.00 85.56 239 ILE A CA 1
ATOM 1807 C C . ILE A 1 239 ? -8.935 5.887 12.084 1.00 85.56 239 ILE A C 1
ATOM 1809 O O . ILE A 1 239 ? -9.626 6.812 12.516 1.00 85.56 239 ILE A O 1
ATOM 1813 N N . GLU A 1 240 ? -7.606 6.006 12.032 1.00 79.69 240 GLU A N 1
ATOM 1814 C CA . GLU A 1 240 ? -6.747 7.133 12.447 1.00 79.69 240 GLU A CA 1
ATOM 1815 C C . GLU A 1 240 ? -6.543 7.306 13.949 1.00 79.69 240 GLU A C 1
ATOM 1817 O O . GLU A 1 240 ? -5.407 7.260 14.425 1.00 79.69 240 GLU A O 1
ATOM 1822 N N . SER A 1 241 ? -7.610 7.535 14.715 1.00 77.69 241 SER A N 1
ATOM 1823 C CA . SER A 1 241 ? -7.486 7.822 16.155 1.00 77.69 241 SER A CA 1
ATOM 1824 C C . SER A 1 241 ? -7.000 6.617 16.963 1.00 77.69 241 SER A C 1
ATOM 1826 O O . SER A 1 241 ? -6.510 6.783 18.081 1.00 77.69 241 SER A O 1
ATOM 1828 N N . ARG A 1 242 ? -7.104 5.414 16.388 1.00 86.50 242 ARG A N 1
ATOM 1829 C CA . ARG A 1 242 ? -6.776 4.130 17.019 1.00 86.50 242 ARG A CA 1
ATOM 1830 C C . ARG A 1 242 ? -5.599 3.408 16.366 1.00 86.50 242 ARG A C 1
ATOM 1832 O O . ARG A 1 242 ? -5.321 2.266 16.728 1.00 86.50 242 ARG A O 1
ATOM 1839 N N . ALA A 1 243 ? -4.892 4.074 15.454 1.00 90.81 243 ALA A N 1
ATOM 1840 C CA . ALA A 1 243 ? -3.731 3.517 14.780 1.00 90.81 243 ALA A CA 1
ATOM 1841 C C . ALA A 1 243 ? -2.672 3.054 15.790 1.00 90.81 243 ALA A C 1
ATOM 1843 O O . ALA A 1 243 ? -2.226 3.817 16.652 1.00 90.81 243 ALA A O 1
ATOM 1844 N N . VAL A 1 244 ? -2.211 1.816 15.646 1.00 94.06 244 VAL A N 1
ATOM 1845 C CA . VAL A 1 244 ? -1.162 1.233 16.481 1.00 94.06 244 VAL A CA 1
ATOM 1846 C C . VAL A 1 244 ? 0.136 1.187 15.688 1.00 94.06 244 VAL A C 1
ATOM 1848 O O . VAL A 1 244 ? 0.188 0.647 14.582 1.00 94.06 244 VAL A O 1
ATOM 1851 N N . GLN A 1 245 ? 1.207 1.725 16.274 1.00 94.06 245 GLN A N 1
ATOM 1852 C CA . GLN A 1 245 ? 2.565 1.519 15.780 1.00 94.06 245 GLN A CA 1
ATOM 1853 C C . GLN A 1 245 ? 3.338 0.601 16.722 1.00 94.06 245 GLN A C 1
ATOM 1855 O O . GLN A 1 245 ? 3.372 0.828 17.931 1.00 94.06 245 GLN A O 1
ATOM 1860 N N . ALA A 1 246 ? 3.978 -0.422 16.164 1.00 95.19 246 ALA A N 1
ATOM 1861 C CA . ALA A 1 246 ? 4.751 -1.402 16.917 1.00 95.19 246 ALA A CA 1
ATOM 1862 C C . ALA A 1 246 ? 6.143 -1.559 16.309 1.00 95.19 246 ALA A C 1
ATOM 1864 O O . ALA A 1 246 ? 6.286 -1.647 15.092 1.00 95.19 246 ALA A O 1
ATOM 1865 N N . ALA A 1 247 ? 7.175 -1.601 17.150 1.00 94.50 247 ALA A N 1
ATOM 1866 C CA . ALA A 1 247 ? 8.544 -1.822 16.708 1.00 94.50 247 ALA A CA 1
ATOM 1867 C C . ALA A 1 247 ? 8.998 -3.241 17.058 1.00 94.50 247 ALA A C 1
ATOM 1869 O O . ALA A 1 247 ? 8.851 -3.661 18.203 1.00 94.50 247 ALA A O 1
ATOM 1870 N N . GLU A 1 248 ? 9.602 -3.942 16.101 1.00 96.00 248 GLU A N 1
ATOM 1871 C CA . GLU A 1 248 ? 10.131 -5.292 16.293 1.00 96.00 248 GLU A CA 1
ATOM 1872 C C . GLU A 1 248 ? 11.502 -5.441 15.634 1.00 96.00 248 GLU A C 1
ATOM 1874 O O . GLU A 1 248 ? 11.744 -4.912 14.549 1.00 96.00 248 GLU A O 1
ATOM 1879 N N . LYS A 1 249 ? 12.421 -6.167 16.278 1.00 96.88 249 LYS A N 1
ATOM 1880 C CA . LYS A 1 249 ? 13.707 -6.518 15.669 1.00 96.88 249 LYS A CA 1
ATOM 1881 C C . LYS A 1 249 ? 13.561 -7.839 14.926 1.00 96.88 249 LYS A C 1
ATOM 1883 O O . LYS A 1 249 ? 13.378 -8.873 15.557 1.00 96.88 249 LYS A O 1
ATOM 1888 N N . LEU A 1 250 ? 13.695 -7.794 13.607 1.00 96.75 250 LEU A N 1
ATOM 1889 C CA . LEU A 1 250 ? 13.493 -8.944 12.733 1.00 96.75 250 LEU A CA 1
ATOM 1890 C C . LEU A 1 250 ? 14.751 -9.227 11.917 1.00 96.75 250 LEU A C 1
ATOM 1892 O O . LEU A 1 250 ? 15.603 -8.354 11.710 1.00 96.75 250 LEU A O 1
ATOM 1896 N N . THR A 1 251 ? 14.879 -10.476 11.494 1.00 97.31 251 THR A N 1
ATOM 1897 C CA . THR A 1 251 ? 15.928 -10.931 10.584 1.00 97.31 251 THR A CA 1
ATOM 1898 C C . THR A 1 251 ? 15.555 -10.620 9.139 1.00 97.31 251 THR A C 1
ATOM 1900 O O . THR A 1 251 ? 14.411 -10.341 8.806 1.00 97.31 251 THR A O 1
ATOM 1903 N N . LYS A 1 252 ? 16.535 -10.653 8.248 1.00 93.62 252 LYS A N 1
ATOM 1904 C CA . LYS A 1 252 ? 16.311 -10.666 6.809 1.00 93.62 252 LYS A CA 1
ATOM 1905 C C . LYS A 1 252 ? 15.616 -11.966 6.398 1.00 93.62 252 LYS A C 1
ATOM 1907 O O . LYS A 1 252 ? 15.983 -13.035 6.882 1.00 93.62 252 LYS A O 1
ATOM 1912 N N . GLY A 1 253 ? 14.741 -11.876 5.400 1.00 92.69 253 GLY A N 1
ATOM 1913 C CA . GLY A 1 253 ? 14.127 -13.028 4.744 1.00 92.69 253 GLY A CA 1
ATOM 1914 C C . GLY A 1 253 ? 12.635 -13.165 5.051 1.00 92.69 253 GLY A C 1
ATOM 1915 O O . GLY A 1 253 ? 11.989 -12.155 5.345 1.00 92.69 253 GLY A O 1
ATOM 1916 N N . PRO A 1 254 ? 12.084 -14.384 4.936 1.00 97.06 254 PRO A N 1
ATOM 1917 C CA . PRO A 1 254 ? 10.649 -14.604 5.000 1.00 97.06 254 PRO A CA 1
ATOM 1918 C C . PRO A 1 254 ? 10.134 -14.610 6.442 1.00 97.06 254 PRO A C 1
ATOM 1920 O O . PRO A 1 254 ? 10.674 -15.301 7.304 1.00 97.06 254 PRO A O 1
ATOM 1923 N N . HIS A 1 255 ? 9.033 -13.899 6.659 1.00 98.12 255 HIS A N 1
ATOM 1924 C CA . HIS A 1 255 ? 8.273 -13.854 7.904 1.00 98.12 255 HIS A CA 1
ATOM 1925 C C . HIS A 1 255 ? 6.810 -14.199 7.626 1.00 98.12 255 HIS A C 1
ATOM 1927 O O . HIS A 1 255 ? 6.219 -13.699 6.665 1.00 98.12 255 HIS A O 1
ATOM 1933 N N . LYS A 1 256 ? 6.207 -15.048 8.464 1.00 98.44 256 LYS A N 1
ATOM 1934 C CA . LYS A 1 256 ? 4.792 -15.415 8.327 1.00 98.44 256 LYS A CA 1
ATOM 1935 C C . LYS A 1 256 ? 3.932 -14.243 8.767 1.00 98.44 256 LYS A C 1
ATOM 1937 O O . LYS A 1 256 ? 3.940 -13.884 9.942 1.00 98.44 256 LYS A O 1
ATOM 1942 N N . LEU A 1 257 ? 3.185 -13.667 7.838 1.00 98.56 257 LEU A N 1
ATOM 1943 C CA . LEU A 1 257 ? 2.263 -12.575 8.098 1.00 98.56 257 LEU A CA 1
ATOM 1944 C C . LEU A 1 257 ? 0.847 -13.124 8.244 1.00 98.56 257 LEU A C 1
ATOM 1946 O O . LEU A 1 257 ? 0.386 -13.885 7.396 1.00 98.56 257 LEU A O 1
ATOM 1950 N N . ARG A 1 258 ? 0.153 -12.679 9.291 1.00 98.56 258 ARG A N 1
ATOM 1951 C CA . ARG A 1 258 ? -1.286 -12.856 9.457 1.00 98.56 258 ARG A CA 1
ATOM 1952 C C . ARG A 1 258 ? -1.913 -11.529 9.869 1.00 98.56 258 ARG A C 1
ATOM 1954 O O . ARG A 1 258 ? -1.503 -10.925 10.860 1.00 98.56 258 ARG A O 1
ATOM 1961 N N . VAL A 1 259 ? -2.902 -11.077 9.113 1.00 98.69 259 VAL A N 1
ATOM 1962 C CA . VAL A 1 259 ? -3.683 -9.875 9.416 1.00 98.69 259 VAL A CA 1
ATOM 1963 C C . VAL A 1 259 ? -5.135 -10.268 9.542 1.00 98.69 259 VAL A C 1
ATOM 1965 O O . VAL A 1 259 ? -5.647 -11.028 8.732 1.00 98.69 259 VAL A O 1
ATOM 1968 N N . GLU A 1 260 ? -5.795 -9.751 10.559 1.00 98.62 260 GLU A N 1
ATOM 1969 C CA . GLU A 1 260 ? -7.192 -10.036 10.828 1.00 98.62 260 GLU A CA 1
ATOM 1970 C C . GLU A 1 260 ? -7.958 -8.734 10.976 1.00 98.62 260 GLU A C 1
ATOM 1972 O O . GLU A 1 260 ? -7.446 -7.783 11.567 1.00 98.62 260 GLU A O 1
ATOM 1977 N N . TYR A 1 261 ? -9.182 -8.725 10.469 1.00 98.31 261 TYR A N 1
ATOM 1978 C CA . TYR A 1 261 ? -10.086 -7.586 10.432 1.00 98.31 261 TYR A CA 1
ATOM 1979 C C . TYR A 1 261 ? -11.505 -8.048 10.743 1.00 98.31 261 TYR A C 1
ATOM 1981 O O . TYR A 1 261 ? -11.892 -9.150 10.343 1.00 98.31 261 TYR A O 1
ATOM 1989 N N . TYR A 1 262 ? -12.280 -7.215 11.427 1.00 97.44 262 TYR A N 1
ATOM 1990 C CA . TYR A 1 262 ? -13.728 -7.365 11.503 1.00 97.44 262 TYR A CA 1
ATOM 1991 C C . TYR A 1 262 ? -14.405 -6.018 11.300 1.00 97.44 262 TYR A C 1
ATOM 1993 O O . TYR A 1 262 ? -13.919 -5.003 11.785 1.00 97.44 262 TYR A O 1
ATOM 2001 N N . GLU A 1 263 ? -15.545 -6.070 10.625 1.00 94.69 263 GLU A N 1
ATOM 2002 C CA . GLU A 1 263 ? -16.453 -4.957 10.395 1.00 94.69 263 GLU A CA 1
ATOM 2003 C C . GLU A 1 263 ? -17.774 -5.257 11.099 1.00 94.69 263 GLU A C 1
ATOM 2005 O O . GLU A 1 263 ? -18.397 -6.305 10.875 1.00 94.69 263 GLU A O 1
ATOM 2010 N N . PHE A 1 264 ? -18.209 -4.340 11.954 1.00 90.81 264 PHE A N 1
ATOM 2011 C CA . PHE A 1 264 ? -19.514 -4.370 12.584 1.00 90.81 264 PHE A CA 1
ATOM 2012 C C . PHE A 1 264 ? -20.528 -3.636 11.705 1.00 90.81 264 PHE A C 1
ATOM 2014 O O . PHE A 1 264 ? -21.338 -4.317 11.079 1.00 90.81 264 PHE A O 1
ATOM 2021 N N . GLU A 1 265 ? -20.477 -2.303 11.649 1.00 86.31 265 GLU A N 1
ATOM 2022 C CA . GLU A 1 265 ? -21.385 -1.433 10.886 1.00 86.31 265 GLU A CA 1
ATOM 2023 C C . GLU A 1 265 ? -20.682 -0.124 10.507 1.00 86.31 265 GLU A C 1
ATOM 2025 O O . GLU A 1 265 ? -19.988 0.476 11.332 1.00 86.31 265 GLU A O 1
ATOM 2030 N N . GLY A 1 266 ? -21.031 0.424 9.342 1.00 82.69 266 GLY A N 1
ATOM 2031 C CA . GLY A 1 266 ? -20.561 1.737 8.919 1.00 82.69 266 GLY A CA 1
ATOM 2032 C C . GLY A 1 266 ? -19.557 1.684 7.775 1.00 82.69 266 GLY A C 1
ATOM 2033 O O . GLY A 1 266 ? -19.915 1.349 6.645 1.00 82.69 266 GLY A O 1
ATOM 2034 N N . GLN A 1 267 ? -18.353 2.198 8.013 1.00 82.00 267 GLN A N 1
ATOM 2035 C CA . GLN A 1 267 ? -17.378 2.480 6.964 1.00 82.00 267 GLN A CA 1
ATOM 2036 C C . GLN A 1 267 ? -16.197 1.534 7.062 1.00 82.00 267 GLN A C 1
ATOM 2038 O O . GLN A 1 267 ? -15.574 1.425 8.092 1.00 82.00 267 GLN A O 1
ATOM 2043 N N . GLU A 1 268 ? -15.829 0.920 5.947 1.00 88.56 268 GLU A N 1
ATOM 2044 C CA . GLU A 1 268 ? -14.794 -0.109 5.932 1.00 88.56 268 GLU A CA 1
ATOM 2045 C C . GLU A 1 268 ? -13.439 0.449 5.463 1.00 88.56 268 GLU A C 1
ATOM 2047 O O . GLU A 1 268 ? -13.305 0.976 4.352 1.00 88.56 268 GLU A O 1
ATOM 2052 N N . GLU A 1 269 ? -12.402 0.330 6.294 1.00 91.50 269 GLU A N 1
ATOM 2053 C CA . GLU A 1 269 ? -11.027 0.642 5.894 1.00 91.50 269 GLU A CA 1
ATOM 2054 C C . GLU A 1 269 ? -9.992 -0.118 6.736 1.00 91.50 269 GLU A C 1
ATOM 2056 O O . GLU A 1 269 ? -10.128 -0.266 7.947 1.00 91.50 269 GLU A O 1
ATOM 2061 N N . ILE A 1 270 ? -8.902 -0.557 6.102 1.00 95.19 270 ILE A N 1
ATOM 2062 C CA . ILE A 1 270 ? -7.752 -1.160 6.781 1.00 95.19 270 ILE A CA 1
ATOM 2063 C C . ILE A 1 270 ? -6.441 -0.645 6.185 1.00 95.19 270 ILE A C 1
ATOM 2065 O O . ILE A 1 270 ? -6.243 -0.633 4.971 1.00 95.19 270 ILE A O 1
ATOM 2069 N N . ARG A 1 271 ? -5.518 -0.238 7.053 1.00 94.50 271 ARG A N 1
ATOM 2070 C CA . ARG A 1 271 ? -4.200 0.304 6.719 1.00 94.50 271 ARG A CA 1
ATOM 2071 C C . ARG A 1 271 ? -3.127 -0.524 7.412 1.00 94.50 271 ARG A C 1
ATOM 2073 O O . ARG A 1 271 ? -3.031 -0.552 8.638 1.00 94.50 271 ARG A O 1
ATOM 2080 N N . VAL A 1 272 ? -2.278 -1.165 6.616 1.00 96.75 272 VAL A N 1
ATOM 2081 C CA . VAL A 1 272 ? -1.141 -1.950 7.102 1.00 96.75 272 VAL A CA 1
ATOM 2082 C C . VAL A 1 272 ? 0.115 -1.513 6.369 1.00 96.75 272 VAL A C 1
ATOM 2084 O O . VAL A 1 272 ? 0.150 -1.485 5.139 1.00 96.75 272 VAL A O 1
ATOM 2087 N N . ALA A 1 273 ? 1.164 -1.173 7.111 1.00 94.94 273 ALA A N 1
ATOM 2088 C CA . ALA A 1 273 ? 2.449 -0.805 6.532 1.00 94.94 273 ALA A CA 1
ATOM 2089 C C . ALA A 1 273 ? 3.615 -1.169 7.447 1.00 94.94 273 ALA A C 1
ATOM 2091 O O . ALA A 1 273 ? 3.445 -1.382 8.646 1.00 94.94 273 ALA A O 1
ATOM 2092 N N . TRP A 1 274 ? 4.820 -1.181 6.886 1.00 94.69 274 TRP A N 1
ATOM 2093 C CA . TRP A 1 274 ? 6.054 -1.277 7.655 1.00 94.69 274 TRP A CA 1
ATOM 2094 C C . TRP A 1 274 ? 7.119 -0.327 7.117 1.00 94.69 274 TRP A C 1
ATOM 2096 O O . TRP A 1 274 ? 7.076 0.111 5.970 1.00 94.69 274 TRP A O 1
ATOM 2106 N N . ARG A 1 275 ? 8.108 -0.010 7.944 1.00 88.69 275 ARG A N 1
ATOM 2107 C CA . ARG A 1 275 ? 9.331 0.684 7.537 1.00 88.69 275 ARG A CA 1
ATOM 2108 C C . ARG A 1 275 ? 10.495 0.224 8.395 1.00 88.69 275 ARG A C 1
ATOM 2110 O O . ARG A 1 275 ? 10.313 -0.201 9.533 1.00 88.69 275 ARG A O 1
ATOM 2117 N N . LYS A 1 276 ? 11.719 0.325 7.886 1.00 85.94 276 LYS A N 1
ATOM 2118 C CA . LYS A 1 276 ? 12.899 0.161 8.743 1.00 85.94 276 LYS A CA 1
ATOM 2119 C C . LYS A 1 276 ? 12.997 1.374 9.667 1.00 85.94 276 LYS A C 1
ATOM 2121 O O . LYS A 1 276 ? 12.846 2.498 9.185 1.00 85.94 276 LYS A O 1
ATOM 2126 N N . LYS A 1 277 ? 13.258 1.174 10.963 1.00 85.88 277 LYS A N 1
ATOM 2127 C CA . LYS A 1 277 ? 13.330 2.272 11.942 1.00 85.88 277 LYS A CA 1
ATOM 2128 C C . LYS A 1 277 ? 14.282 3.371 11.454 1.00 85.88 277 LYS A C 1
ATOM 2130 O O . LYS A 1 277 ? 15.413 3.081 11.067 1.00 85.88 277 LYS A O 1
ATOM 2135 N N . GLY A 1 278 ? 13.809 4.617 11.467 1.00 76.31 278 GLY A N 1
ATOM 2136 C CA . GLY A 1 278 ? 14.535 5.783 10.946 1.00 76.31 278 GLY A CA 1
ATOM 2137 C C . GLY A 1 278 ? 14.317 6.078 9.455 1.00 76.31 278 GLY A C 1
ATOM 2138 O O . GLY A 1 278 ? 14.769 7.116 8.982 1.00 76.31 278 GLY A O 1
ATOM 2139 N N . SER A 1 279 ? 13.604 5.223 8.714 1.00 75.19 279 SER A N 1
ATOM 2140 C CA . SER A 1 279 ? 13.191 5.530 7.338 1.00 75.19 279 SER A CA 1
ATOM 2141 C C . SER A 1 279 ? 11.957 6.439 7.351 1.00 75.19 279 SER A C 1
ATOM 2143 O O . SER A 1 279 ? 11.017 6.157 8.093 1.00 75.19 279 SER A O 1
ATOM 2145 N N . PRO A 1 280 ? 11.903 7.504 6.532 1.00 65.31 280 PRO A N 1
ATOM 2146 C CA . PRO A 1 280 ? 10.737 8.388 6.491 1.00 65.31 280 PRO A CA 1
ATOM 2147 C C . PRO A 1 280 ? 9.545 7.775 5.738 1.00 65.31 280 PRO A C 1
ATOM 2149 O O . PRO A 1 280 ? 8.403 8.133 6.011 1.00 65.31 280 PRO A O 1
ATOM 2152 N N . ALA A 1 281 ? 9.796 6.852 4.805 1.00 76.19 281 ALA A N 1
ATOM 2153 C CA . ALA A 1 281 ? 8.777 6.271 3.936 1.00 76.19 281 ALA A CA 1
ATOM 2154 C C . ALA A 1 281 ? 8.217 4.948 4.481 1.00 76.19 281 ALA A C 1
ATOM 2156 O O . ALA A 1 281 ? 8.969 4.100 4.964 1.00 76.19 281 ALA A O 1
ATOM 2157 N N . TRP A 1 282 ? 6.900 4.773 4.344 1.00 83.81 282 TRP A N 1
ATOM 2158 C CA . TRP A 1 282 ? 6.184 3.530 4.632 1.00 83.81 282 TRP A CA 1
ATOM 2159 C C . TRP A 1 282 ? 6.105 2.632 3.394 1.00 83.81 282 TRP A C 1
ATOM 2161 O O . TRP A 1 282 ? 5.739 3.090 2.310 1.00 83.81 282 TRP A O 1
ATOM 2171 N N . THR A 1 283 ? 6.376 1.342 3.579 1.00 86.62 283 THR A N 1
ATOM 2172 C CA . THR A 1 283 ? 6.033 0.272 2.639 1.00 86.62 283 THR A CA 1
ATOM 2173 C C . THR A 1 283 ? 4.636 -0.231 2.977 1.00 86.62 283 THR A C 1
ATOM 2175 O O . THR A 1 283 ? 4.433 -0.868 4.010 1.00 86.62 283 THR A O 1
ATOM 2178 N N . TRP A 1 284 ? 3.668 0.072 2.119 1.00 90.31 284 TRP A N 1
ATOM 2179 C CA . TRP A 1 284 ? 2.274 -0.315 2.317 1.00 90.31 284 TRP A CA 1
ATOM 2180 C C . TRP A 1 284 ? 2.041 -1.782 1.950 1.00 90.31 284 TRP A C 1
ATOM 2182 O O . TRP A 1 284 ? 2.470 -2.238 0.892 1.00 90.31 284 TRP A O 1
ATOM 2192 N N . LEU A 1 285 ? 1.361 -2.494 2.846 1.00 94.75 285 LEU A N 1
ATOM 2193 C CA . LEU A 1 285 ? 0.880 -3.865 2.674 1.00 94.75 285 LEU A CA 1
ATOM 2194 C C . LEU A 1 285 ? -0.618 -3.904 2.328 1.00 94.75 285 LEU A C 1
ATOM 2196 O O . LEU A 1 285 ? -1.107 -4.935 1.878 1.00 94.75 285 LEU A O 1
ATOM 2200 N N . SER A 1 286 ? -1.336 -2.795 2.526 1.00 93.56 286 SER A N 1
ATOM 2201 C CA . SER A 1 286 ? -2.731 -2.587 2.127 1.00 93.56 286 SER A CA 1
ATOM 2202 C C . SER A 1 286 ? -2.853 -1.662 0.915 1.00 93.56 286 SER A C 1
ATOM 2204 O O . SER A 1 286 ? -1.969 -0.845 0.642 1.00 93.56 286 SER A O 1
ATOM 2206 N N . ASP A 1 287 ? -3.962 -1.769 0.184 1.00 86.62 287 ASP A N 1
ATOM 2207 C CA . ASP A 1 287 ? -4.270 -0.866 -0.929 1.00 86.62 287 ASP A CA 1
ATOM 2208 C C . ASP A 1 287 ? -4.725 0.527 -0.462 1.00 86.62 287 ASP A C 1
ATOM 2210 O O . ASP A 1 287 ? -4.393 1.528 -1.105 1.00 86.62 287 ASP A O 1
ATOM 2214 N N . ALA A 1 288 ? -5.416 0.607 0.677 1.00 80.06 288 ALA A N 1
ATOM 2215 C CA . ALA A 1 288 ? -5.627 1.853 1.400 1.00 80.06 288 ALA A CA 1
ATOM 2216 C C . ALA A 1 288 ? -4.317 2.311 2.061 1.00 80.06 288 ALA A C 1
ATOM 2218 O O . ALA A 1 288 ? -3.618 1.540 2.726 1.00 80.06 288 ALA A O 1
ATOM 2219 N N . LYS A 1 289 ? -3.977 3.587 1.863 1.00 74.62 289 LYS A N 1
ATOM 2220 C CA . LYS A 1 289 ? -2.775 4.237 2.401 1.00 74.62 289 LYS A CA 1
ATOM 2221 C C . LYS A 1 289 ? -3.201 5.368 3.326 1.00 74.62 289 LYS A C 1
ATOM 2223 O O . LYS A 1 289 ? -4.218 6.007 3.083 1.00 74.62 289 LYS A O 1
ATOM 2228 N N . SER A 1 290 ? -2.392 5.668 4.343 1.00 61.22 290 SER A N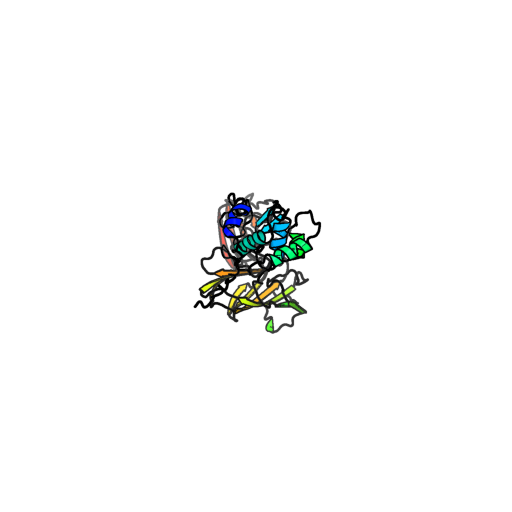 1
ATOM 2229 C CA . SER A 1 290 ? -2.604 6.864 5.164 1.00 61.22 290 SER A CA 1
ATOM 2230 C C . SER A 1 290 ? -2.594 8.101 4.269 1.00 61.22 290 SER A C 1
ATOM 2232 O O . SER A 1 290 ? -1.589 8.412 3.627 1.00 61.22 290 SER A O 1
ATOM 2234 N N . THR A 1 291 ? -3.702 8.835 4.258 1.00 47.84 291 THR A N 1
ATOM 2235 C CA . THR A 1 291 ? -3.823 10.160 3.648 1.00 47.84 291 THR A CA 1
ATOM 2236 C C . THR A 1 291 ? -3.181 11.217 4.547 1.00 47.84 291 THR A C 1
ATOM 2238 O O . THR A 1 291 ? -3.798 12.213 4.905 1.00 47.84 291 THR A O 1
ATOM 2241 N N . SER A 1 292 ? -1.910 11.044 4.915 1.00 40.03 292 SER A N 1
ATOM 2242 C CA . SER A 1 292 ? -1.125 12.077 5.610 1.00 40.03 292 SER A CA 1
ATOM 2243 C C . SER A 1 292 ? -0.461 13.053 4.621 1.00 40.03 292 SER A C 1
ATOM 2245 O O . SER A 1 292 ? 0.665 13.502 4.817 1.00 40.03 292 SER A O 1
ATOM 2247 N N . ALA A 1 293 ? -1.182 13.417 3.553 1.00 32.03 293 ALA A N 1
ATOM 2248 C CA . ALA A 1 293 ? -0.802 14.481 2.627 1.00 32.03 293 ALA A CA 1
ATOM 2249 C C . ALA A 1 293 ? -2.044 15.204 2.070 1.00 32.03 293 ALA A C 1
ATOM 2251 O O . ALA A 1 293 ? -2.557 14.872 1.009 1.00 32.03 293 ALA A O 1
ATOM 2252 N N . GLY A 1 294 ? -2.530 16.207 2.809 1.00 32.09 294 GLY A N 1
ATOM 2253 C CA . GLY A 1 294 ? -3.047 17.460 2.236 1.00 32.09 294 GLY A CA 1
ATOM 2254 C C . GLY A 1 294 ? -4.191 17.412 1.215 1.00 32.09 294 GLY A C 1
ATOM 2255 O O . GLY A 1 294 ? -4.254 18.297 0.366 1.00 32.09 294 GLY A O 1
ATOM 2256 N N . GLY A 1 295 ? -5.092 16.433 1.287 1.00 32.47 295 GLY A N 1
ATOM 2257 C CA . GLY A 1 295 ? -6.210 16.327 0.344 1.00 32.47 295 GLY A CA 1
ATOM 2258 C C . GLY A 1 295 ? -7.435 15.610 0.895 1.00 32.47 295 GLY A C 1
ATOM 2259 O O . GLY A 1 295 ? -8.155 14.986 0.122 1.00 32.47 295 GLY A O 1
ATOM 2260 N N . GLY A 1 296 ? -7.669 15.663 2.213 1.00 46.28 296 GLY A N 1
ATOM 2261 C CA . GLY A 1 296 ? -8.955 15.237 2.765 1.00 46.28 296 GLY A CA 1
ATOM 2262 C C . GLY A 1 296 ? -10.081 15.970 2.039 1.00 46.28 296 GLY A C 1
ATOM 2263 O O . GLY A 1 296 ? -9.930 17.145 1.684 1.00 46.28 296 GLY A O 1
ATOM 2264 N N . LYS A 1 297 ? -11.185 15.271 1.766 1.00 53.03 297 LYS A N 1
ATOM 2265 C CA . LYS A 1 297 ? -12.402 15.885 1.230 1.00 53.03 297 LYS A CA 1
ATOM 2266 C C . LYS A 1 297 ? -12.687 17.140 2.063 1.00 53.03 297 LYS A C 1
ATOM 2268 O O . LYS A 1 297 ? -12.883 17.040 3.268 1.00 53.03 297 LYS A O 1
ATOM 2273 N N . LYS A 1 298 ? -12.620 18.326 1.448 1.00 58.97 298 LYS A N 1
ATOM 2274 C CA . LYS A 1 298 ? -12.942 19.575 2.147 1.00 58.97 298 LYS A CA 1
ATOM 2275 C C . LYS A 1 298 ? -14.443 19.588 2.377 1.00 58.97 298 LYS A C 1
ATOM 2277 O O . LYS A 1 298 ? -15.210 19.827 1.445 1.00 58.97 298 LYS A O 1
ATOM 2282 N N . TRP A 1 299 ? -14.841 19.273 3.597 1.00 70.25 299 TRP A N 1
ATOM 2283 C CA . TRP A 1 299 ? -16.211 19.452 4.037 1.00 70.25 299 TRP A CA 1
ATOM 2284 C C . TRP A 1 299 ? -16.476 20.949 4.229 1.00 70.25 299 TRP A C 1
ATOM 2286 O O . TRP A 1 299 ? -15.554 21.680 4.602 1.00 70.25 299 TRP A O 1
ATOM 2296 N N . PRO A 1 300 ? -17.686 21.442 3.920 1.00 84.19 300 PRO A N 1
ATOM 2297 C CA . PRO A 1 300 ? -18.074 22.787 4.322 1.00 84.19 300 PRO A CA 1
ATOM 2298 C C . PRO A 1 300 ? -17.881 22.932 5.833 1.00 84.19 300 PRO A C 1
ATOM 2300 O O . PRO A 1 300 ? -18.353 22.072 6.571 1.00 84.19 300 PRO A O 1
ATOM 2303 N N . GLU A 1 301 ? -17.199 23.990 6.275 1.00 88.44 301 GLU A N 1
ATOM 2304 C CA . GLU A 1 301 ? -17.069 24.288 7.705 1.00 88.44 301 GLU A CA 1
ATOM 2305 C C . GLU A 1 301 ? -18.465 24.513 8.301 1.00 88.44 301 GLU A C 1
ATOM 2307 O O . GLU A 1 301 ? -19.255 25.315 7.788 1.00 88.44 301 GLU A O 1
ATOM 2312 N N . ILE A 1 302 ? -18.765 23.810 9.391 1.00 91.69 302 ILE A N 1
ATOM 2313 C CA . ILE A 1 302 ? -19.969 24.005 10.202 1.00 91.69 302 ILE A CA 1
ATOM 2314 C C . ILE A 1 302 ? -19.510 24.201 11.649 1.00 91.69 302 ILE A C 1
ATOM 2316 O O . ILE A 1 302 ? -19.557 23.264 12.450 1.00 91.69 302 ILE A O 1
ATOM 2320 N N . PRO A 1 303 ? -19.054 25.412 12.014 1.00 92.06 303 PRO A N 1
ATOM 2321 C CA . PRO A 1 303 ? -18.543 25.673 13.350 1.00 92.06 303 PRO A CA 1
ATOM 2322 C C . PRO A 1 303 ? -19.620 25.431 14.409 1.00 92.06 303 PRO A C 1
ATOM 2324 O O . PRO A 1 303 ? -20.711 26.003 14.355 1.00 92.06 303 PRO A O 1
ATOM 2327 N N . ILE A 1 304 ? -19.304 24.601 15.400 1.00 92.50 304 ILE A N 1
ATOM 2328 C CA . ILE A 1 304 ? -20.148 24.380 16.569 1.00 92.50 304 ILE A CA 1
ATOM 2329 C C . ILE A 1 304 ? -19.616 25.270 17.686 1.00 92.50 304 ILE A C 1
ATOM 2331 O O . ILE A 1 304 ? -18.515 25.065 18.195 1.00 92.50 304 ILE A O 1
ATOM 2335 N N . GLU A 1 305 ? -20.411 26.258 18.093 1.00 90.06 305 GLU A N 1
ATOM 2336 C CA . GLU A 1 305 ? -20.011 27.250 19.090 1.00 90.06 305 GLU A CA 1
ATOM 2337 C C . GLU A 1 305 ? -20.927 27.243 20.317 1.00 90.06 305 GLU A C 1
ATOM 2339 O O . GLU A 1 305 ? -22.152 27.124 20.227 1.00 90.06 305 GLU A O 1
ATOM 2344 N N . ALA A 1 306 ? -20.323 27.432 21.490 1.00 88.69 306 ALA A N 1
ATOM 2345 C CA . ALA A 1 306 ? -21.040 27.671 22.734 1.00 88.69 306 ALA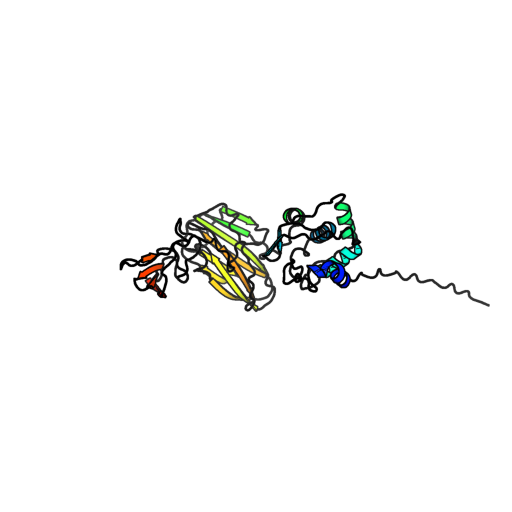 A CA 1
ATOM 2346 C C . ALA A 1 306 ? -21.593 29.105 22.743 1.00 88.69 306 ALA A C 1
ATOM 2348 O O . ALA A 1 306 ? -20.888 30.058 23.080 1.00 88.69 306 ALA A O 1
ATOM 2349 N N . THR A 1 307 ? -22.854 29.275 22.349 1.00 83.75 307 THR A N 1
ATOM 2350 C CA . THR A 1 307 ? -23.511 30.589 22.270 1.00 83.75 307 THR A CA 1
ATOM 2351 C C . THR A 1 307 ? -24.529 30.791 23.395 1.00 83.75 307 THR A C 1
ATOM 2353 O O . THR A 1 307 ? -25.014 29.842 24.015 1.00 83.75 307 THR A O 1
ATOM 2356 N N . ALA A 1 308 ? -24.840 32.058 23.696 1.00 78.94 308 ALA A N 1
ATOM 2357 C CA . ALA A 1 308 ? -25.887 32.458 24.645 1.00 78.94 308 ALA A CA 1
ATOM 2358 C C . ALA A 1 308 ? -25.793 31.804 26.045 1.00 78.94 308 ALA A C 1
ATOM 2360 O O . ALA A 1 308 ? -26.809 31.484 26.662 1.00 78.94 308 ALA A O 1
ATOM 2361 N N . GLY A 1 309 ? -24.571 31.591 26.546 1.00 79.88 309 GLY A N 1
ATOM 2362 C CA . GLY A 1 309 ? -24.336 31.021 27.877 1.00 79.88 309 GLY A CA 1
ATOM 2363 C C . GLY A 1 309 ? -24.599 29.514 27.988 1.00 79.88 309 GLY A C 1
ATOM 2364 O O . GLY A 1 309 ? -24.627 28.995 29.101 1.00 79.88 309 GLY A O 1
ATOM 2365 N N . ARG A 1 310 ? -24.801 28.805 26.869 1.00 87.75 310 ARG A N 1
ATOM 2366 C CA . ARG A 1 310 ? -25.052 27.358 26.849 1.00 87.75 310 ARG A CA 1
ATOM 2367 C C . ARG A 1 310 ? -23.814 26.588 26.412 1.00 87.75 310 ARG A C 1
ATOM 2369 O O . ARG A 1 310 ? -23.073 27.032 25.538 1.00 87.75 310 ARG A O 1
ATOM 2376 N N . THR A 1 311 ? -23.628 25.415 27.005 1.00 92.31 311 THR A N 1
ATOM 2377 C CA . THR A 1 311 ? -22.608 24.455 26.584 1.00 92.31 311 THR A CA 1
ATOM 2378 C C . THR A 1 311 ? -22.976 23.875 25.219 1.00 92.31 311 THR A C 1
ATOM 2380 O O . THR A 1 311 ? -24.098 23.406 25.026 1.00 92.31 311 THR A O 1
ATOM 2383 N N . ALA A 1 312 ? -22.032 23.898 24.283 1.00 94.69 312 ALA A N 1
ATOM 2384 C CA . ALA A 1 312 ? -22.122 23.148 23.040 1.00 94.69 312 ALA A CA 1
ATOM 2385 C C . ALA A 1 312 ? -21.707 21.695 23.283 1.00 94.69 312 ALA A C 1
ATOM 2387 O O . ALA A 1 312 ? -20.803 21.430 24.073 1.00 94.69 312 ALA A O 1
ATOM 2388 N N . ILE A 1 313 ? -22.361 20.756 22.604 1.00 94.94 313 ILE A N 1
ATOM 2389 C CA . ILE A 1 313 ? -22.056 19.330 22.710 1.00 94.94 313 ILE A CA 1
ATOM 2390 C C . ILE A 1 313 ? -21.703 18.820 21.324 1.00 94.94 313 ILE A C 1
ATOM 2392 O O . ILE A 1 313 ? -22.418 19.088 20.360 1.00 94.94 313 ILE A O 1
ATOM 2396 N N . TYR A 1 314 ? -20.623 18.056 21.247 1.00 94.00 314 TYR A N 1
ATOM 2397 C CA . TYR A 1 314 ? -20.228 17.341 20.048 1.00 94.00 314 TYR A CA 1
ATOM 2398 C C . TYR A 1 314 ? -20.142 15.855 20.370 1.00 94.00 314 TYR A C 1
ATOM 2400 O O . TYR A 1 314 ? -19.371 15.435 21.233 1.00 94.00 314 TYR A O 1
ATOM 2408 N N . ARG A 1 315 ? -20.988 15.061 19.713 1.00 90.75 315 ARG A N 1
ATOM 2409 C CA . ARG A 1 315 ? -21.121 13.624 19.961 1.00 90.75 315 ARG A CA 1
ATOM 2410 C C . ARG A 1 315 ? -20.803 12.846 18.691 1.00 90.75 315 ARG A C 1
ATOM 2412 O O . ARG A 1 315 ? -21.679 12.217 18.104 1.00 90.75 315 ARG A O 1
ATOM 2419 N N . ASN A 1 316 ? -19.548 12.933 18.282 1.00 89.88 316 ASN A N 1
ATOM 2420 C CA . ASN A 1 316 ? -18.971 12.088 17.250 1.00 89.88 316 ASN A CA 1
ATOM 2421 C C . ASN A 1 316 ? -17.470 11.897 17.528 1.00 89.88 316 ASN A C 1
ATOM 2423 O O . ASN A 1 316 ? -16.995 12.290 18.593 1.00 89.88 316 ASN A O 1
ATOM 2427 N N . PHE A 1 317 ? -16.725 11.289 16.611 1.00 88.88 317 PHE A N 1
ATOM 2428 C CA . PHE A 1 317 ? -15.322 10.952 16.806 1.00 88.88 317 PHE A CA 1
ATOM 2429 C C . PHE A 1 317 ? -14.446 12.204 16.939 1.00 88.88 317 PHE A C 1
ATOM 2431 O O . PHE A 1 317 ? -14.432 13.069 16.060 1.00 88.88 317 PHE A O 1
ATOM 2438 N N . ILE A 1 318 ? -13.714 12.294 18.055 1.00 90.19 318 ILE A N 1
ATOM 2439 C CA . ILE A 1 318 ? -12.813 13.407 18.382 1.00 90.19 318 ILE A CA 1
ATOM 2440 C C . ILE A 1 318 ? -11.373 12.903 18.334 1.00 90.19 318 ILE A C 1
ATOM 2442 O O . ILE A 1 318 ? -11.010 11.913 18.981 1.00 90.19 318 ILE A O 1
ATOM 2446 N N . LYS A 1 319 ? -10.527 13.586 17.565 1.00 87.62 319 LYS A N 1
ATOM 2447 C CA . LYS A 1 319 ? -9.129 13.200 17.388 1.00 87.62 319 LYS A CA 1
ATOM 2448 C C . LYS A 1 319 ? -8.377 13.270 18.716 1.00 87.62 319 LYS A C 1
ATOM 2450 O O . LYS A 1 319 ? -8.476 14.248 19.449 1.00 87.62 319 LYS A O 1
ATOM 2455 N N . GLY A 1 320 ? -7.580 12.239 18.997 1.00 85.69 320 GLY A N 1
ATOM 2456 C CA . GLY A 1 320 ? -6.828 12.131 20.252 1.00 85.69 320 GLY A CA 1
ATOM 2457 C C . GLY A 1 320 ? -7.654 11.622 21.435 1.00 85.69 320 GLY A C 1
ATOM 2458 O O . GLY A 1 320 ? -7.176 11.675 22.562 1.00 85.69 320 GLY A O 1
ATOM 2459 N N . THR A 1 321 ? -8.867 11.122 21.185 1.00 89.56 321 THR A N 1
ATOM 2460 C CA . THR A 1 321 ? -9.730 10.512 22.201 1.00 89.56 321 THR A CA 1
ATOM 2461 C C . THR A 1 321 ? -10.244 9.155 21.731 1.00 89.56 321 THR A C 1
ATOM 2463 O O . THR A 1 321 ? -10.123 8.784 20.561 1.00 89.56 321 THR A O 1
ATOM 2466 N N . THR A 1 322 ? -10.815 8.408 22.662 1.00 86.56 322 THR A N 1
ATOM 2467 C CA . THR A 1 322 ? -11.525 7.153 22.407 1.00 86.56 322 THR A CA 1
ATOM 2468 C C . THR A 1 322 ? -12.811 7.354 21.583 1.00 86.56 322 THR A C 1
ATOM 2470 O O . THR A 1 322 ? -13.415 8.428 21.631 1.00 86.56 322 THR A O 1
ATOM 2473 N N . PRO A 1 323 ? -13.290 6.332 20.842 1.00 86.25 323 PRO A N 1
ATOM 2474 C CA . PRO A 1 323 ? -14.448 6.473 19.950 1.00 86.25 323 PRO A CA 1
ATOM 2475 C C . PRO A 1 323 ? -15.753 6.898 20.627 1.00 86.25 323 PRO A C 1
ATOM 2477 O O . PRO A 1 323 ? -16.629 7.442 19.958 1.00 86.25 323 PRO A O 1
ATOM 2480 N N . ARG A 1 324 ? -15.914 6.653 21.937 1.00 88.25 324 ARG A N 1
ATOM 2481 C CA . ARG A 1 324 ? -17.103 7.078 22.695 1.00 88.25 324 ARG A CA 1
ATOM 2482 C C . ARG A 1 324 ? -16.910 8.376 23.476 1.00 88.25 324 ARG A C 1
ATOM 2484 O O . ARG A 1 324 ? -17.651 8.627 24.430 1.00 88.25 324 ARG A O 1
ATOM 2491 N N . ALA A 1 325 ? -15.920 9.190 23.122 1.00 93.00 325 ALA A N 1
ATOM 2492 C CA . ALA A 1 325 ? -15.763 10.501 23.727 1.00 93.00 325 ALA A CA 1
ATOM 2493 C C . ALA A 1 325 ? -16.914 11.451 23.357 1.00 93.00 325 ALA A C 1
ATOM 2495 O O . ALA A 1 325 ? -17.474 11.404 22.262 1.00 93.00 325 ALA A O 1
ATOM 2496 N N . ILE A 1 326 ? -17.267 12.326 24.296 1.00 95.94 326 ILE A N 1
ATOM 2497 C CA . ILE A 1 326 ? -18.235 13.407 24.101 1.00 95.94 326 ILE A CA 1
ATOM 2498 C C . ILE A 1 326 ? -17.519 14.723 24.383 1.00 95.94 326 ILE A C 1
ATOM 2500 O O . ILE A 1 326 ? -16.947 14.906 25.460 1.00 95.94 326 ILE A O 1
ATOM 2504 N N . GLY A 1 327 ? -17.547 15.629 23.411 1.00 96.75 327 GLY A N 1
ATOM 2505 C CA . GLY A 1 327 ? -17.004 16.974 23.526 1.00 96.75 327 GLY A CA 1
ATOM 2506 C C . GLY A 1 327 ? -18.011 17.923 24.167 1.00 96.75 327 GLY A C 1
ATOM 2507 O O . GLY A 1 327 ? -19.198 17.894 23.836 1.00 96.75 327 GLY A O 1
ATOM 2508 N N . PHE A 1 328 ? -17.521 18.809 25.026 1.00 97.00 328 PHE A N 1
ATOM 2509 C CA . PHE A 1 328 ? -18.271 19.883 25.665 1.00 97.00 328 PHE A CA 1
ATOM 2510 C C . PHE A 1 328 ? -17.522 21.202 25.480 1.00 97.00 328 PHE A C 1
ATOM 2512 O O . PHE A 1 328 ? -16.400 21.354 25.968 1.00 97.00 328 PHE A O 1
ATOM 2519 N N . GLY A 1 329 ? -18.145 22.155 24.791 1.00 96.50 329 GLY A N 1
ATOM 2520 C CA . GLY A 1 329 ? -17.623 23.504 24.611 1.00 96.50 329 GLY A CA 1
ATOM 2521 C C . GLY A 1 329 ? -18.332 24.481 25.532 1.00 96.50 329 GLY A C 1
ATOM 2522 O O . GLY A 1 329 ? -19.559 24.568 25.506 1.00 96.50 329 GLY A O 1
ATOM 2523 N N . PHE A 1 330 ? -17.590 25.222 26.351 1.00 94.81 330 PHE A N 1
ATOM 2524 C CA . PHE A 1 330 ? -18.158 26.197 27.281 1.00 94.81 330 PHE A CA 1
ATOM 2525 C C . PHE A 1 330 ? -18.007 27.632 26.756 1.00 94.81 330 PHE A C 1
ATOM 2527 O O . PHE A 1 330 ? -17.035 27.948 26.057 1.00 94.81 330 PHE A O 1
ATOM 2534 N N . PRO A 1 331 ? -18.925 28.545 27.127 1.00 91.38 331 PRO A N 1
ATOM 2535 C CA . PRO A 1 331 ? -18.733 29.972 26.894 1.00 91.38 331 PRO A CA 1
ATOM 2536 C C . PRO A 1 331 ? -17.373 30.443 27.434 1.00 91.38 331 PRO A C 1
ATOM 2538 O O . PRO A 1 331 ? -16.968 30.069 28.533 1.00 91.38 331 PRO A O 1
ATOM 2541 N N . GLY A 1 332 ? -16.659 31.259 26.657 1.00 87.69 332 GLY A N 1
ATOM 2542 C CA . GLY A 1 332 ? -15.279 31.664 26.970 1.00 87.69 332 GLY A CA 1
ATOM 2543 C C . GLY A 1 332 ? -14.200 30.764 26.355 1.00 87.69 332 GLY A C 1
ATOM 2544 O O . GLY A 1 332 ? -13.011 31.017 26.559 1.00 87.69 332 GLY A O 1
ATOM 2545 N N . GLY A 1 333 ? -14.604 29.756 25.573 1.00 89.19 333 GLY A N 1
ATOM 2546 C CA . GLY A 1 333 ? -13.712 28.950 24.741 1.00 89.19 333 GLY A CA 1
ATOM 2547 C C . GLY A 1 333 ? -12.886 27.943 25.528 1.00 89.19 333 GLY A C 1
ATOM 2548 O O . GLY A 1 333 ? -11.811 27.576 25.072 1.00 89.19 333 GLY A O 1
ATOM 2549 N N . PHE A 1 334 ? -13.334 27.545 26.719 1.00 93.81 334 PHE A N 1
ATOM 2550 C CA . PHE A 1 334 ? -12.776 26.397 27.427 1.00 93.81 334 PHE A CA 1
ATOM 2551 C C . PHE A 1 334 ? -13.562 25.156 27.020 1.00 93.81 334 PHE A C 1
ATOM 2553 O O . PHE A 1 334 ? -14.788 25.170 27.084 1.00 93.81 334 PHE A O 1
ATOM 2560 N N . ASN A 1 335 ? -12.871 24.097 26.614 1.00 96.75 335 ASN A N 1
ATOM 2561 C CA . ASN A 1 335 ? -13.490 22.911 26.040 1.00 96.75 335 ASN A CA 1
ATOM 2562 C C . ASN A 1 335 ? -12.887 21.646 26.663 1.00 96.75 335 ASN A C 1
ATOM 2564 O O . ASN A 1 335 ? -11.716 21.639 27.052 1.00 96.75 335 ASN A O 1
ATOM 2568 N N . LEU A 1 336 ? -13.671 20.571 26.741 1.00 96.31 336 LEU A N 1
ATOM 2569 C CA . LEU A 1 336 ? -13.183 19.262 27.177 1.00 96.31 336 LEU A CA 1
ATOM 2570 C C . LEU A 1 336 ? -13.845 18.123 26.404 1.00 96.31 336 LEU A C 1
ATOM 2572 O O . LEU A 1 336 ? -14.995 18.240 25.994 1.00 96.31 336 LEU A O 1
ATOM 2576 N N . ALA A 1 337 ? -13.145 17.001 26.271 1.00 97.44 337 ALA A N 1
ATOM 2577 C CA . ALA A 1 337 ? -13.703 15.738 25.814 1.00 97.44 337 ALA A CA 1
ATOM 2578 C C . ALA A 1 337 ? -13.635 14.717 26.950 1.00 97.44 337 ALA A C 1
ATOM 2580 O O . ALA A 1 337 ? -12.574 14.490 27.541 1.00 97.44 337 ALA A O 1
ATOM 2581 N N . TRP A 1 338 ? -14.778 14.111 27.260 1.00 96.62 338 TRP A N 1
ATOM 2582 C CA . TRP A 1 338 ? -14.896 13.078 28.281 1.00 96.62 338 TRP A CA 1
ATOM 2583 C C . TRP A 1 338 ? -15.150 11.725 27.626 1.00 96.62 338 TRP A C 1
ATOM 2585 O O . TRP A 1 338 ? -16.060 11.599 26.807 1.00 96.62 338 TRP A O 1
ATOM 2595 N N . SER A 1 339 ? -14.353 10.722 27.981 1.00 93.19 339 SER A N 1
ATOM 2596 C CA . SER A 1 339 ? -14.435 9.385 27.402 1.00 93.19 339 SER A CA 1
ATOM 2597 C C . SER A 1 339 ? -15.503 8.530 28.062 1.00 93.19 339 SER A C 1
ATOM 2599 O O . SER A 1 339 ? -15.403 8.215 29.247 1.00 93.19 339 SER A O 1
ATOM 2601 N N . GLY A 1 340 ? -16.462 8.055 27.264 1.00 89.75 340 GLY A N 1
ATOM 2602 C CA . GLY A 1 340 ? -17.368 6.986 27.682 1.00 89.75 340 GLY A CA 1
ATOM 2603 C C . GLY A 1 340 ? -16.696 5.623 27.866 1.00 89.75 340 GLY A C 1
ATOM 2604 O O . GLY A 1 340 ? -17.251 4.776 28.559 1.00 89.75 340 GLY A O 1
ATOM 2605 N N . ASP A 1 341 ? -15.519 5.407 27.275 1.00 84.25 341 ASP A N 1
ATOM 2606 C CA . ASP A 1 341 ? -14.788 4.138 27.352 1.00 84.25 341 ASP A CA 1
ATOM 2607 C C . ASP A 1 341 ? -13.937 4.045 28.623 1.00 84.25 341 ASP A C 1
ATOM 2609 O O . ASP A 1 341 ? -13.965 3.031 29.317 1.00 84.25 341 ASP A O 1
ATOM 2613 N N . ASN A 1 342 ? -13.229 5.125 28.956 1.00 89.06 342 ASN A N 1
ATOM 2614 C CA . ASN A 1 342 ? -12.311 5.189 30.093 1.00 89.06 342 ASN A CA 1
ATOM 2615 C C . ASN A 1 342 ? -12.904 5.894 31.325 1.00 89.06 342 ASN A C 1
ATOM 2617 O O . ASN A 1 342 ? -12.266 5.931 32.373 1.00 89.06 342 ASN A O 1
ATOM 2621 N N . LEU A 1 343 ? -14.114 6.452 31.214 1.00 94.56 343 LEU A N 1
ATOM 2622 C CA . LEU A 1 343 ? -14.824 7.178 32.274 1.00 94.56 343 LEU A CA 1
ATOM 2623 C C . LEU A 1 343 ? -14.044 8.378 32.857 1.00 94.56 343 LEU A C 1
ATOM 2625 O O . LEU A 1 343 ? -14.172 8.701 34.040 1.00 94.56 343 LEU A O 1
ATOM 2629 N N . GLN A 1 344 ? -13.244 9.063 32.034 1.00 94.88 344 GLN A N 1
ATOM 2630 C CA . GLN A 1 344 ? -12.387 10.184 32.445 1.00 94.88 344 GLN A CA 1
ATOM 2631 C C . GLN A 1 344 ? -12.272 11.266 31.352 1.00 94.88 344 GLN A C 1
ATOM 2633 O O . GLN A 1 344 ? -12.497 10.966 30.175 1.00 94.88 344 GLN A O 1
ATOM 2638 N N . PRO A 1 345 ? -11.897 12.519 31.690 1.00 94.81 345 PRO A N 1
ATOM 2639 C CA . PRO A 1 345 ? -11.479 13.500 30.690 1.00 94.81 345 PRO A CA 1
ATOM 2640 C C . PRO A 1 345 ? -10.237 13.008 29.938 1.00 94.81 345 PRO A C 1
ATOM 2642 O O . PRO A 1 345 ? -9.257 12.611 30.565 1.00 94.81 345 PRO A O 1
ATOM 2645 N N . GLU A 1 346 ? -10.265 13.057 28.609 1.00 93.75 346 GLU A N 1
ATOM 2646 C CA . GLU A 1 346 ? -9.126 12.672 27.757 1.00 93.75 346 GLU A CA 1
ATOM 2647 C C . GLU A 1 346 ? -8.479 13.866 27.067 1.00 93.75 346 GLU A C 1
ATOM 2649 O O . GLU A 1 346 ? -7.295 13.826 26.738 1.00 93.75 346 GLU A O 1
ATOM 2654 N N . LEU A 1 347 ? -9.240 14.945 26.880 1.00 95.19 347 LEU A N 1
ATOM 2655 C CA . LEU A 1 347 ? -8.758 16.133 26.199 1.00 95.19 347 LEU A CA 1
ATOM 2656 C C . LEU A 1 347 ? -9.344 17.390 26.825 1.00 95.19 347 LEU A C 1
ATOM 2658 O O . LEU A 1 347 ? -10.521 17.430 27.177 1.00 95.19 347 LEU A O 1
ATOM 2662 N N . ILE A 1 348 ? -8.517 18.423 26.950 1.00 95.69 348 ILE A N 1
ATOM 2663 C CA . ILE A 1 348 ? -8.908 19.765 27.380 1.00 95.69 348 ILE A CA 1
ATOM 2664 C C . ILE A 1 348 ? -8.190 20.746 26.459 1.00 95.69 348 ILE A C 1
ATOM 2666 O O . ILE A 1 348 ? -6.984 20.618 26.249 1.00 95.69 348 ILE A O 1
ATOM 2670 N N . TRP A 1 349 ? -8.910 21.725 25.914 1.00 95.00 349 TRP A N 1
ATOM 2671 C CA . TRP A 1 349 ? -8.324 22.739 25.038 1.00 95.00 349 TRP A CA 1
ATOM 2672 C C . TRP A 1 349 ? -9.004 24.097 25.196 1.00 95.00 349 TRP A C 1
ATOM 2674 O O . TRP A 1 349 ? -10.080 24.219 25.787 1.00 95.00 349 TRP A O 1
ATOM 2684 N N . LYS A 1 350 ? -8.335 25.138 24.687 1.00 94.62 350 LYS A N 1
ATOM 2685 C CA . LYS A 1 350 ? -8.845 26.508 24.657 1.00 94.62 350 LYS A CA 1
ATOM 2686 C C . LYS A 1 350 ? -8.935 27.004 23.217 1.00 94.62 350 LYS A C 1
ATOM 2688 O O . LYS A 1 350 ? -7.957 26.890 22.484 1.00 94.62 350 LYS A O 1
ATOM 2693 N N . GLY A 1 351 ? -10.054 27.616 22.843 1.00 92.19 351 GLY A N 1
ATOM 2694 C CA . GLY A 1 351 ? -10.270 28.189 21.514 1.00 92.19 351 GLY A CA 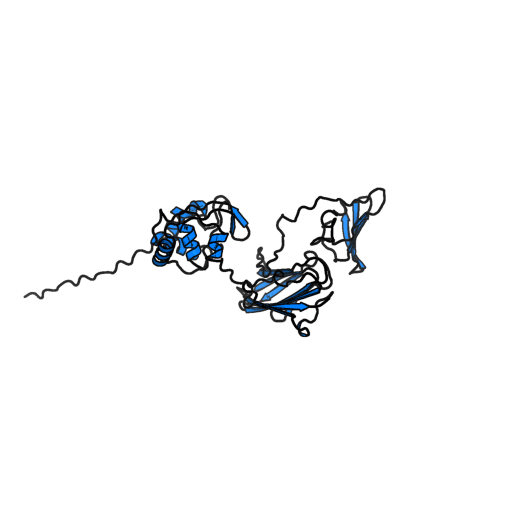1
ATOM 2695 C C . GLY A 1 351 ? -11.626 27.811 20.929 1.00 92.19 351 GLY A C 1
ATOM 2696 O O . GLY A 1 351 ? -12.611 27.700 21.663 1.00 92.19 351 GLY A O 1
ATOM 2697 N N . LYS A 1 352 ? -11.664 27.635 19.602 1.00 92.94 352 LYS A N 1
ATOM 2698 C CA . LYS A 1 352 ? -12.832 27.086 18.899 1.00 92.94 352 LYS A CA 1
ATOM 2699 C C . LYS A 1 352 ? -13.157 25.700 19.466 1.00 92.94 352 LYS A C 1
ATOM 2701 O O . LYS A 1 352 ? -12.257 25.007 19.929 1.00 92.94 352 LYS A O 1
ATOM 2706 N N . PHE A 1 353 ? -14.443 25.357 19.518 1.00 95.06 353 PHE A N 1
ATOM 2707 C CA . PHE A 1 353 ? -14.872 24.087 20.095 1.00 95.06 353 PHE A CA 1
ATOM 2708 C C . PHE A 1 353 ? -14.682 22.938 19.105 1.00 95.06 353 PHE A C 1
ATOM 2710 O O . PHE A 1 353 ? -13.711 22.219 19.258 1.00 95.06 353 PHE A O 1
ATOM 2717 N N . MET A 1 354 ? -15.566 22.766 18.123 1.00 94.88 354 MET A N 1
ATOM 2718 C CA . MET A 1 354 ? -15.460 21.710 17.105 1.00 94.88 354 MET A CA 1
ATOM 2719 C C . MET A 1 354 ? -16.064 22.203 15.786 1.00 94.88 354 MET A C 1
ATOM 2721 O O . MET A 1 354 ? -16.931 23.082 15.803 1.00 94.88 354 MET A O 1
ATOM 2725 N N . ASP A 1 355 ? -15.672 21.607 14.662 1.00 92.56 355 ASP A N 1
ATOM 2726 C CA . ASP A 1 355 ? -16.362 21.766 13.380 1.00 92.56 355 ASP A CA 1
ATOM 2727 C C . ASP A 1 355 ? -17.216 20.520 13.082 1.00 92.56 355 ASP A C 1
ATOM 2729 O O . ASP A 1 355 ? -16.742 19.389 13.083 1.00 92.56 355 ASP A O 1
ATOM 2733 N N . GLY A 1 356 ? -18.518 20.708 12.881 1.00 90.50 356 GLY A N 1
ATOM 2734 C CA . GLY A 1 356 ? -19.452 19.624 12.583 1.00 90.50 356 GLY A CA 1
ATOM 2735 C C . GLY A 1 356 ? -19.467 19.199 11.116 1.00 90.50 356 GLY A C 1
ATOM 2736 O O . GLY A 1 356 ? -20.137 18.225 10.784 1.00 90.50 356 GLY A O 1
ATOM 2737 N N . GLY A 1 357 ? -18.768 19.915 10.235 1.00 89.19 357 GLY A N 1
ATOM 2738 C CA . GLY A 1 357 ? -18.843 19.768 8.786 1.00 89.19 357 GLY A CA 1
ATOM 2739 C C . GLY A 1 357 ? -18.474 18.375 8.301 1.00 89.19 357 GLY A C 1
ATOM 2740 O O . GLY A 1 357 ? -19.147 17.826 7.427 1.00 89.19 357 GLY A O 1
ATOM 2741 N N . HIS A 1 358 ? -17.457 17.773 8.919 1.00 81.75 358 HIS A N 1
ATOM 2742 C CA . HIS A 1 358 ? -16.996 16.425 8.599 1.00 81.75 358 HIS A CA 1
ATOM 2743 C C . HIS A 1 358 ? -18.070 15.352 8.833 1.00 81.75 358 HIS A C 1
ATOM 2745 O O . HIS A 1 358 ? -18.143 14.365 8.106 1.00 81.75 358 HIS A O 1
ATOM 2751 N N . HIS A 1 359 ? -18.948 15.573 9.809 1.00 86.62 359 HIS A N 1
ATOM 2752 C CA . HIS A 1 359 ? -19.896 14.570 10.279 1.00 86.62 359 HIS A CA 1
ATOM 2753 C C . HIS A 1 359 ? -21.341 15.082 10.319 1.00 86.62 359 HIS A C 1
ATOM 2755 O O . HIS A 1 359 ? -22.136 14.715 11.186 1.00 86.62 359 HIS A O 1
ATOM 2761 N N . TRP A 1 360 ? -21.673 16.000 9.412 1.00 86.38 360 TRP A N 1
ATOM 2762 C CA . TRP A 1 360 ? -22.970 16.669 9.411 1.00 86.38 360 TRP A CA 1
ATOM 2763 C C . TRP A 1 360 ? -24.099 15.787 8.875 1.00 86.38 360 TRP A C 1
ATOM 2765 O O . TRP A 1 360 ? -25.212 15.804 9.397 1.00 86.38 360 TRP A O 1
ATOM 2775 N N . THR A 1 361 ? -23.826 15.041 7.803 1.00 79.38 361 THR A N 1
ATOM 2776 C CA . THR A 1 361 ? -24.831 14.233 7.093 1.00 79.38 361 THR A CA 1
ATOM 2777 C C . THR A 1 361 ? -24.878 12.783 7.552 1.00 79.38 361 THR A C 1
ATOM 2779 O O . THR A 1 361 ? -25.894 12.119 7.365 1.00 79.38 361 THR A O 1
ATOM 2782 N N . ASP A 1 362 ? -23.789 12.292 8.134 1.00 74.44 362 ASP A N 1
ATOM 2783 C CA . ASP A 1 362 ? -23.622 10.930 8.627 1.00 74.44 362 ASP A CA 1
ATOM 2784 C C . ASP A 1 362 ? -22.476 10.890 9.655 1.00 74.44 362 ASP A C 1
ATOM 2786 O O . ASP A 1 362 ? -21.954 11.929 10.063 1.00 74.44 362 ASP A O 1
ATOM 2790 N N . ARG A 1 363 ? -22.100 9.690 10.114 1.00 72.62 363 ARG A N 1
ATOM 2791 C CA . ARG A 1 363 ? -21.017 9.534 11.092 1.00 72.62 363 ARG A CA 1
ATOM 2792 C C . ARG A 1 363 ? -19.631 9.913 10.567 1.00 72.62 363 ARG A C 1
ATOM 2794 O O . ARG A 1 363 ? -18.814 10.193 11.431 1.00 72.62 363 ARG A O 1
ATOM 2801 N N . GLY A 1 364 ? -19.421 9.951 9.245 1.00 71.00 364 GLY A N 1
ATOM 2802 C CA . GLY A 1 364 ? -18.185 10.216 8.489 1.00 71.00 364 GLY A CA 1
ATOM 2803 C C . GLY A 1 364 ? -16.979 9.321 8.816 1.00 71.00 364 GLY A C 1
ATOM 2804 O O . GLY A 1 364 ? -17.018 8.531 9.758 1.00 71.00 364 GLY A O 1
ATOM 2805 N N . GLN A 1 365 ? -15.912 9.432 8.006 1.00 70.94 365 GLN A N 1
ATOM 2806 C CA . GLN A 1 365 ? -14.662 8.672 8.192 1.00 70.94 365 GLN A CA 1
ATOM 2807 C C . GLN A 1 365 ? -13.687 9.441 9.078 1.00 70.94 365 GLN A C 1
ATOM 2809 O O . GLN A 1 365 ? -13.367 10.589 8.796 1.00 70.94 365 GLN A O 1
ATOM 2814 N N . GLY A 1 366 ? -13.081 8.768 10.053 1.00 77.31 366 GLY A N 1
ATOM 2815 C CA . GLY A 1 366 ? -12.011 9.354 10.860 1.00 77.31 366 GLY A CA 1
ATOM 2816 C C . GLY A 1 366 ? -12.533 10.192 12.026 1.00 77.31 366 GLY A C 1
ATOM 2817 O O . GLY A 1 366 ? -13.640 9.989 12.514 1.00 77.31 366 GLY A O 1
ATOM 2818 N N . ALA A 1 367 ? -11.689 11.088 12.540 1.00 83.94 367 ALA A N 1
ATOM 2819 C CA . ALA A 1 367 ? -11.983 11.856 13.745 1.00 83.94 367 ALA A CA 1
ATOM 2820 C C . ALA A 1 367 ? -11.753 13.354 13.534 1.00 83.94 367 ALA A C 1
ATOM 2822 O O . ALA A 1 367 ? -10.754 13.762 12.938 1.00 83.94 367 ALA A O 1
ATOM 2823 N N . GLU A 1 368 ? -12.651 14.174 14.080 1.00 87.81 368 GLU A N 1
ATOM 2824 C CA . GLU A 1 368 ? -12.560 15.628 13.981 1.00 87.81 368 GLU A CA 1
ATOM 2825 C C . GLU A 1 368 ? -11.522 16.165 14.978 1.00 87.81 368 GLU A C 1
ATOM 2827 O O . GLU A 1 368 ? -11.586 15.821 16.166 1.00 87.81 368 GLU A O 1
ATOM 2832 N N . PRO A 1 369 ? -10.536 16.967 14.537 1.00 88.75 369 PRO A N 1
ATOM 2833 C CA . PRO A 1 369 ? -9.625 17.644 15.448 1.00 88.75 369 PRO A CA 1
ATOM 2834 C C . PRO A 1 369 ? -10.311 18.773 16.248 1.00 88.75 369 PRO A C 1
ATOM 2836 O O . PRO A 1 369 ? -11.254 19.381 15.751 1.00 88.75 369 PRO A O 1
ATOM 2839 N N . PRO A 1 370 ? -9.823 19.068 17.468 1.00 87.38 370 PRO A N 1
ATOM 2840 C CA . PRO A 1 370 ? -10.222 20.251 18.238 1.00 87.38 370 PRO A CA 1
ATOM 2841 C C . PRO A 1 370 ? -9.903 21.596 17.577 1.00 87.38 370 PRO A C 1
ATOM 2843 O O . PRO A 1 370 ? -8.917 21.660 16.800 1.00 87.38 370 PRO A O 1
#

Radius of gyration: 28.48 Å; chains: 1; bounding box: 93×56×82 Å

Foldseek 3Di:
DDDDDDDDPPDDPPPPPQPQLLVLCVVPPCCACNSQQVGPDVNLHAGLQVWLQLADDNLSLLLCQQANEAAWDDTPRDIHGDTGHHCNVPDQLSNSQSNSQCSCPGNPHPHDGGDSVNSVVSNVVCPPDRHHHYNVRSCVVPNRPQPQQFAQKKKFKFAAADFFDDPCVPGHGPDMDGPVSQADEPPPNPDAARMKMKIKTKHFAAAWFKKKKKKWWASWWFKAKQNRTQDTDGGGAFTDQRIDIGIDGDGGTIIIIMIMDHGHDDGGDIWIWMDGPPDPDTDTRHPDYPPPDDDDDDFPWAFFAAPDQHWTKDQAAEHQADGRWIKIAGPQFWIWIAHPVVRGTRDIDGDGGWTCRQQVPHRHHDHTYD

Sequence (370 aa):
MSRFLLPLLAAFPLAASAQDGGQLYTTYCGACHGANGEGAQNGQFPPLAGSPWPLGNPDRAIKIVLMGLNGPVEVNGRTWNLEMPPQGAALPDDQIAAILTYVRSSWGNKAAAITADRVKTVRTALGNRSTHWTAPEILKLHPLEVTPPIKDLISHVYDGTWNNPPDFTTLKPVATEEEQNGLISLKKVGKKEHYGVVWEGTLELPSDGPFEFLFDADDGGRLILDGKKLAEIKGTGPIESRAVQAAEKLTKGPHKLRVEYYEFEGQEEIRVAWRKKGSPAWTWLSDAKSTSAGGGKKWPEIPIEATAGRTAIYRNFIKGTTPRAIGFGFPGGFNLAWSGDNLQPELIWKGKFMDGGHHWTDRGQGAEPP

Secondary structure (DSSP, 8-state):
---------------PPPP-HHHHHHHHTHHHH-TTSS-HHHHTSPP-TT-STTSSSHHHHHHHHHH-EEEEEEETTEEEEEEE---TTTS-HHHHHHHHHHHHHSTT---PPPPHHHHHHHHHHTTT--SPBPHHHHHHHS------SSEEEEEEEEE---SS---GGGSPPSEEEE-TT--B-STTS--SSSEEEEEEEEEEESSSEEEEEEEEESSEEEEEETTEEEEEE-SS--SSTT-EEEEEEE-SEEEEEEEEEEE-SS---EEEEEEETT-SS-EESBSS----SS----PPP-EE---TTPPEEE-S-BTTS-TTEEEEEETTTEEEEEETTTTEEEEEEES--EE-GGGSSSS-SS-B--